Protein AF-A0A2E6H364-F1 (afdb_monomer)

Nearest PDB structures (foldseek):
  5mhf-assembly3_C  TM=3.968E-01  e=2.440E+00  Mus musculus
  5mhf-assembly4_D  TM=3.982E-01  e=2.190E+00  Mus musculus
  5mhf-assembly1_A  TM=4.162E-01  e=3.565E+00  Mus musculus
  5mhf-assembly2_B  TM=4.016E-01  e=3.377E+00  Mus musculus
  5kv9-assembly1_B  TM=1.689E-01  e=2.190E+00  Human respirovirus 3

Foldseek 3Di:
DVVVVVVVVVVVVVVVPPPDADDVVVVQVVCQLPQLQFQFKEQQDQVQADPQDFDAPDAQDKDFGMWTAHPFKIKTWIKHHHDCPPQVQKIKIFIAIGTRPDDNVVCPPPDGPHIDIQKHRWHWHAAQPWDQDPVVRDIDHHQWIWIWIDHPPDPIDTHTGHNQNYDPVSYDHNPDPVDPPPLQAAFDQVLVVGPDRQDRDDSDPPPPPDPPPVPQLPPQDQLVVRWDWQWAADLVRHTPHDHRQVPQPNGKGFFAAWLDRRYHIIIRDDDPAQEASGGFRAPDPPDDDDDPGTQAAWQRPRGHHPPPWTWHQDPSRTTHTD

Structure (mmCIF, N/CA/C/O backbone):
data_AF-A0A2E6H364-F1
#
_entry.id   AF-A0A2E6H364-F1
#
loop_
_atom_site.group_PDB
_atom_site.id
_atom_site.type_symbol
_atom_site.label_atom_id
_atom_site.label_alt_id
_atom_site.label_comp_id
_atom_site.label_asym_id
_atom_site.label_entity_id
_atom_site.label_seq_id
_atom_site.pdbx_PDB_ins_code
_atom_site.Cartn_x
_atom_site.Cartn_y
_atom_site.Cartn_z
_atom_site.occupancy
_atom_site.B_iso_or_equiv
_atom_site.auth_seq_id
_atom_site.auth_comp_id
_atom_site.auth_asym_id
_atom_site.auth_atom_id
_atom_site.pdbx_PDB_model_num
ATOM 1 N N . MET A 1 1 ? -53.852 -24.979 22.711 1.00 64.19 1 MET A N 1
ATOM 2 C CA . MET A 1 1 ? -52.480 -25.258 23.209 1.00 64.19 1 MET A CA 1
ATOM 3 C C . MET A 1 1 ? -51.393 -25.252 22.129 1.00 64.19 1 MET A C 1
ATOM 5 O O . MET A 1 1 ? -50.401 -24.570 22.340 1.00 64.19 1 MET A O 1
ATOM 9 N N . LYS A 1 2 ? -51.547 -25.915 20.967 1.00 72.19 2 LYS A N 1
ATOM 10 C CA . LYS A 1 2 ? -50.487 -25.968 19.926 1.00 72.19 2 LYS A CA 1
ATOM 11 C C . LYS A 1 2 ? -50.012 -24.592 19.405 1.00 72.19 2 LYS A C 1
ATOM 13 O O . LYS A 1 2 ? -48.821 -24.409 19.183 1.00 72.19 2 LYS A O 1
ATOM 18 N N . SER A 1 3 ? -50.907 -23.605 19.297 1.00 79.81 3 SER A N 1
ATOM 19 C CA . SER A 1 3 ? -50.559 -22.260 18.795 1.00 79.81 3 SER A CA 1
ATOM 20 C C . SER A 1 3 ? -49.668 -21.440 19.741 1.00 79.81 3 SER A C 1
ATOM 22 O O . SER A 1 3 ? -48.877 -20.627 19.277 1.00 79.81 3 SER A O 1
ATOM 24 N N . ILE A 1 4 ? -49.767 -21.655 21.058 1.00 89.81 4 ILE A N 1
ATOM 25 C CA . ILE A 1 4 ? -48.993 -20.894 22.057 1.00 89.81 4 ILE A CA 1
ATOM 26 C C . ILE A 1 4 ? -47.538 -21.381 22.082 1.00 89.81 4 ILE A C 1
ATOM 28 O O . ILE A 1 4 ? -46.616 -20.575 22.132 1.00 89.81 4 ILE A O 1
ATOM 32 N N . ILE A 1 5 ? -47.324 -22.695 21.954 1.00 90.25 5 ILE A N 1
ATOM 33 C CA . ILE A 1 5 ? -45.982 -23.296 21.915 1.00 90.25 5 ILE A CA 1
ATOM 34 C C . ILE A 1 5 ? -45.208 -22.818 20.675 1.00 90.25 5 ILE A C 1
ATOM 36 O O . ILE A 1 5 ? -44.031 -22.479 20.779 1.00 90.25 5 ILE A O 1
ATOM 40 N N . SER A 1 6 ? -45.877 -22.711 19.521 1.00 84.75 6 SER A N 1
ATOM 41 C CA . SER A 1 6 ? -45.249 -22.220 18.287 1.00 84.75 6 SER A CA 1
ATOM 42 C C . SER A 1 6 ? -44.858 -20.738 18.373 1.00 84.75 6 SER A C 1
ATOM 44 O O . SER A 1 6 ? -43.811 -20.351 17.858 1.00 84.75 6 SER A O 1
ATOM 46 N N . LEU A 1 7 ? -45.658 -19.915 19.064 1.00 89.06 7 LEU A N 1
ATOM 47 C CA . LEU A 1 7 ? -45.353 -18.499 19.289 1.00 89.06 7 LEU A CA 1
ATOM 48 C C . LEU A 1 7 ? -44.161 -18.322 20.245 1.00 89.06 7 LEU A C 1
ATOM 50 O O . LEU A 1 7 ? -43.291 -17.493 19.997 1.00 89.06 7 LEU A O 1
ATOM 54 N N . ILE A 1 8 ? -44.077 -19.143 21.298 1.00 90.19 8 ILE A N 1
ATOM 55 C CA . ILE A 1 8 ? -42.952 -19.130 22.247 1.00 90.19 8 ILE A CA 1
ATOM 56 C C . ILE A 1 8 ? -41.647 -19.551 21.555 1.00 90.19 8 ILE A C 1
ATOM 58 O O . ILE A 1 8 ? -40.620 -18.907 21.763 1.00 90.19 8 ILE A O 1
ATOM 62 N N . PHE A 1 9 ? -41.677 -20.565 20.683 1.00 87.00 9 PHE A N 1
ATOM 63 C CA . PHE A 1 9 ? -40.503 -20.963 19.896 1.00 87.00 9 PHE A CA 1
ATOM 64 C C . PHE A 1 9 ? -40.051 -19.873 18.919 1.00 87.00 9 PHE A C 1
ATOM 66 O O . PHE A 1 9 ? -38.850 -19.647 18.787 1.00 87.00 9 PHE A O 1
ATOM 73 N N . LEU A 1 10 ? -40.988 -19.159 18.284 1.00 83.44 10 LEU A N 1
ATOM 74 C CA . LEU A 1 10 ? -40.671 -18.034 17.401 1.00 83.44 10 LEU A CA 1
ATOM 75 C C . LEU A 1 10 ? -40.021 -16.877 18.179 1.00 83.44 10 LEU A C 1
ATOM 77 O O . LEU A 1 10 ? -39.011 -16.331 17.745 1.00 83.44 10 LEU A O 1
ATOM 81 N N . ILE A 1 11 ? -40.551 -16.544 19.361 1.00 82.50 11 ILE A N 1
ATOM 82 C CA . ILE A 1 11 ? -39.995 -15.498 20.232 1.00 82.50 11 ILE A CA 1
ATOM 83 C C . ILE A 1 11 ? -38.602 -15.900 20.746 1.00 82.50 11 ILE A C 1
ATOM 85 O O . ILE A 1 11 ? -37.684 -15.083 20.724 1.00 82.50 11 ILE A O 1
ATOM 89 N N . LEU A 1 12 ? -38.398 -17.164 21.135 1.00 81.38 12 LEU A N 1
ATOM 90 C CA . LEU A 1 12 ? -37.085 -17.675 21.551 1.00 81.38 12 LEU A CA 1
ATOM 91 C C . LEU A 1 12 ? -36.063 -17.666 20.403 1.00 81.38 12 LEU A C 1
ATOM 93 O O . LEU A 1 12 ? -34.907 -17.307 20.630 1.00 81.38 12 LEU A O 1
ATOM 97 N N . PHE A 1 13 ? -36.483 -17.979 19.173 1.00 78.56 13 PHE A N 1
ATOM 98 C CA . PHE A 1 13 ? -35.623 -17.875 17.989 1.00 78.56 13 PHE A CA 1
ATOM 99 C C . PHE A 1 13 ? -35.235 -16.424 17.682 1.00 78.56 13 PHE A C 1
ATOM 101 O O . PHE A 1 13 ? -34.073 -16.150 17.385 1.00 78.56 13 PHE A O 1
ATOM 108 N N . LEU A 1 14 ? -36.172 -15.481 17.820 1.00 75.25 14 LEU A N 1
ATOM 109 C CA . LEU A 1 14 ? -35.908 -14.057 17.594 1.00 75.25 14 LEU A CA 1
ATOM 110 C C . LEU A 1 14 ? -34.991 -13.443 18.666 1.00 75.25 14 LEU A C 1
ATOM 112 O O . LEU A 1 14 ? -34.225 -12.532 18.359 1.00 75.25 14 LEU A O 1
ATOM 116 N N . ILE A 1 15 ? -35.005 -13.959 19.900 1.00 77.56 15 ILE A N 1
ATOM 117 C CA . ILE A 1 15 ? -34.114 -13.501 20.983 1.00 77.56 15 ILE A CA 1
ATOM 118 C C . ILE A 1 15 ? -32.705 -14.121 20.873 1.00 77.56 15 ILE A C 1
ATOM 120 O O . ILE A 1 15 ? -31.735 -13.544 21.374 1.00 77.56 15 ILE A O 1
ATOM 124 N N . SER A 1 16 ? -32.561 -15.276 20.210 1.00 68.31 16 SER A N 1
ATOM 125 C CA . SER A 1 16 ? -31.279 -15.991 20.105 1.00 68.31 16 SER A CA 1
ATOM 126 C C . SER A 1 16 ? -30.304 -15.369 19.095 1.00 68.31 16 SER A C 1
ATOM 128 O O . SER A 1 16 ? -29.091 -15.515 19.242 1.00 68.31 16 SER A O 1
ATOM 130 N N . CYS A 1 17 ? -30.791 -14.566 18.145 1.00 62.28 17 CYS A N 1
ATOM 131 C CA . CYS A 1 17 ? -29.945 -13.744 17.276 1.00 62.28 17 CYS A CA 1
ATOM 132 C C . CYS A 1 17 ? -29.452 -12.479 18.001 1.00 62.28 17 CYS A C 1
ATOM 134 O O . CYS A 1 17 ? -29.654 -11.355 17.543 1.00 62.28 17 CYS A O 1
ATOM 136 N N . LYS A 1 18 ? -28.787 -12.635 19.152 1.00 68.38 18 LYS A N 1
ATOM 137 C CA . LYS A 1 18 ? -27.924 -11.562 19.651 1.00 68.38 18 LYS A CA 1
ATOM 138 C C . LYS A 1 18 ? -26.745 -11.470 18.698 1.00 68.38 18 LYS A C 1
ATOM 140 O O . LYS A 1 18 ? -25.950 -12.403 18.648 1.00 68.38 18 LYS A O 1
ATOM 145 N N . ASP A 1 19 ? -26.647 -10.354 17.975 1.00 72.50 19 ASP A N 1
ATOM 146 C CA . ASP A 1 19 ? -25.486 -9.992 17.159 1.00 72.50 19 ASP A CA 1
ATOM 147 C C . ASP A 1 19 ? -24.212 -10.214 17.980 1.00 72.50 19 ASP A C 1
ATOM 149 O O . ASP A 1 19 ? -23.855 -9.419 18.858 1.00 72.50 19 ASP A O 1
ATOM 153 N N . GLN A 1 20 ? -23.559 -11.352 17.749 1.00 81.44 20 GLN A N 1
ATOM 154 C CA . GLN A 1 20 ? -22.356 -11.697 18.474 1.00 81.44 20 GLN A CA 1
ATOM 155 C C . GLN A 1 20 ? -21.270 -10.750 17.988 1.00 81.44 20 GLN A C 1
ATOM 157 O O . GLN A 1 20 ? -20.914 -10.732 16.809 1.00 81.44 20 GLN A O 1
ATOM 162 N N . GLU A 1 21 ? -20.775 -9.917 18.901 1.00 86.31 21 GLU A N 1
ATOM 163 C CA . GLU A 1 21 ? -19.741 -8.952 18.569 1.00 86.31 21 GLU A CA 1
ATOM 164 C C . GLU A 1 21 ? -18.528 -9.686 17.973 1.00 86.31 21 GLU A C 1
ATOM 166 O O . GLU A 1 21 ? -18.053 -10.656 18.579 1.00 86.31 21 GLU A O 1
ATOM 171 N N . PRO A 1 22 ? -18.013 -9.253 16.808 1.00 89.69 22 PRO A N 1
ATOM 172 C CA . PRO A 1 22 ? -16.932 -9.959 16.146 1.00 89.69 22 PRO A CA 1
ATOM 173 C C . PRO A 1 22 ? -15.707 -10.098 17.057 1.00 89.69 22 PRO A C 1
ATOM 175 O O . PRO A 1 22 ? -15.312 -9.171 17.773 1.00 89.69 22 PRO A O 1
ATOM 178 N N . ASN A 1 23 ? -15.101 -11.284 17.032 1.00 93.44 23 ASN A N 1
ATOM 179 C CA . ASN A 1 23 ? -13.858 -11.566 17.747 1.00 93.44 23 ASN A CA 1
ATOM 180 C C . ASN A 1 23 ? -12.633 -11.020 16.985 1.00 93.44 23 ASN A C 1
ATOM 182 O O . ASN A 1 23 ? -12.722 -10.630 15.814 1.00 93.44 23 ASN A O 1
ATOM 186 N N . LEU A 1 24 ? -11.464 -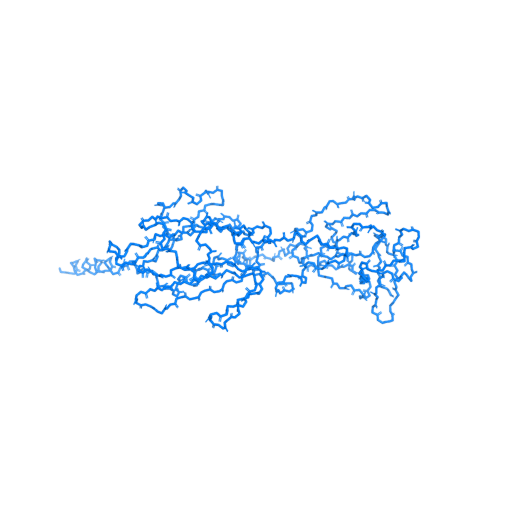10.994 17.633 1.00 93.94 24 LEU A N 1
ATOM 187 C CA . LEU A 1 24 ? -10.234 -10.492 17.012 1.00 93.94 24 LEU A CA 1
ATOM 188 C C . LEU A 1 24 ? -9.793 -11.348 15.818 1.00 93.94 24 LEU A C 1
ATOM 190 O O . LEU A 1 24 ? -9.195 -10.831 14.872 1.00 93.94 24 LEU A O 1
ATOM 194 N N . LYS A 1 25 ? -10.118 -12.647 15.815 1.00 93.38 25 LYS A N 1
ATOM 195 C CA . LYS A 1 25 ? -9.838 -13.544 14.683 1.00 93.38 25 LYS A CA 1
ATOM 196 C C . LYS A 1 25 ? -10.613 -13.122 13.431 1.00 93.38 25 LYS A C 1
ATOM 198 O O . LYS A 1 25 ? -10.032 -13.082 12.346 1.00 93.38 25 LYS A O 1
ATOM 203 N N . TYR A 1 26 ? -11.887 -12.766 13.580 1.00 93.56 26 TYR A N 1
ATOM 204 C CA . TYR A 1 26 ? -12.715 -12.247 12.495 1.00 93.56 26 TYR A CA 1
ATOM 205 C C . TYR A 1 26 ? -12.207 -10.888 12.011 1.00 93.56 26 TYR A C 1
ATOM 207 O O . TYR A 1 26 ? -12.030 -10.703 10.810 1.00 93.56 26 TYR A O 1
ATOM 215 N N . LEU A 1 27 ? -11.879 -9.974 12.934 1.00 94.56 27 LEU A N 1
ATOM 216 C CA . LEU A 1 27 ? -11.272 -8.684 12.587 1.00 94.56 27 LEU A CA 1
ATOM 217 C C . LEU A 1 27 ? -10.000 -8.874 11.749 1.00 94.56 27 LEU A C 1
ATOM 219 O O . LEU A 1 27 ? -9.848 -8.229 10.714 1.00 94.56 27 LEU A O 1
ATOM 223 N N . LYS A 1 28 ? -9.113 -9.792 12.157 1.00 92.31 28 LYS A N 1
ATOM 224 C CA . LYS A 1 28 ? -7.894 -10.126 11.410 1.00 92.31 28 LYS A CA 1
ATOM 225 C C . LYS A 1 28 ? -8.216 -10.588 9.991 1.00 92.31 28 LYS A C 1
ATOM 227 O O . LYS A 1 28 ? -7.660 -10.047 9.041 1.00 92.31 28 LYS A O 1
ATOM 232 N N . ALA A 1 29 ? -9.100 -11.577 9.852 1.00 87.31 29 ALA A N 1
ATOM 233 C CA . ALA A 1 29 ? -9.473 -12.134 8.554 1.00 87.31 29 ALA A CA 1
ATOM 234 C C . ALA A 1 29 ? -10.086 -11.067 7.636 1.00 87.31 29 ALA A C 1
ATOM 236 O O . ALA A 1 29 ? -9.707 -10.962 6.470 1.00 87.31 29 ALA A O 1
ATOM 237 N N . TYR A 1 30 ? -10.969 -10.232 8.185 1.00 91.44 30 TYR A N 1
ATOM 238 C CA . TYR A 1 30 ? -11.578 -9.129 7.456 1.00 91.44 30 TYR A CA 1
ATOM 239 C C . TYR A 1 30 ? -10.540 -8.105 6.996 1.00 91.44 30 TYR A C 1
ATOM 241 O O . TYR A 1 30 ? -10.512 -7.755 5.821 1.00 91.44 30 TYR A O 1
ATOM 249 N N . MET A 1 31 ? -9.650 -7.653 7.885 1.00 91.38 31 MET A N 1
ATOM 250 C CA . MET A 1 31 ? -8.612 -6.688 7.520 1.00 91.38 31 MET A CA 1
ATOM 251 C C . MET A 1 31 ? -7.676 -7.245 6.446 1.00 91.38 31 MET A C 1
ATOM 253 O O . MET A 1 31 ? -7.385 -6.537 5.491 1.00 91.38 31 MET A O 1
ATOM 257 N N . VAL A 1 32 ? -7.248 -8.508 6.552 1.00 84.31 32 VAL A N 1
ATOM 258 C CA . VAL A 1 32 ? -6.422 -9.161 5.520 1.00 84.31 32 VAL A CA 1
ATOM 259 C C . VAL A 1 32 ? -7.142 -9.167 4.173 1.00 84.31 32 VAL A C 1
ATOM 261 O O . VAL A 1 32 ? -6.584 -8.698 3.181 1.00 84.31 32 VAL A O 1
ATOM 264 N N . LYS A 1 33 ? -8.392 -9.646 4.144 1.00 82.81 33 LYS A N 1
ATOM 265 C CA . LYS A 1 33 ? -9.207 -9.701 2.927 1.00 82.81 33 LYS A CA 1
ATOM 266 C C . LYS A 1 33 ? -9.352 -8.315 2.304 1.00 82.81 33 LYS A C 1
ATOM 268 O O . LYS A 1 33 ? -9.033 -8.120 1.137 1.00 82.81 33 LYS A O 1
ATOM 273 N N . GLU A 1 34 ? -9.797 -7.346 3.088 1.00 85.12 34 GLU A N 1
ATOM 274 C CA . GLU A 1 34 ? -10.167 -6.037 2.573 1.00 85.12 34 GLU A CA 1
ATOM 275 C C . GLU A 1 34 ? -8.966 -5.151 2.217 1.00 85.12 34 GLU A C 1
ATOM 277 O O . GLU A 1 34 ? -9.011 -4.439 1.213 1.00 85.12 34 GLU A O 1
ATOM 282 N N . PHE A 1 35 ? -7.879 -5.202 2.994 1.00 81.94 35 PHE A N 1
ATOM 283 C CA . PHE A 1 35 ? -6.703 -4.356 2.763 1.00 81.94 35 PHE A CA 1
ATOM 284 C C . PHE A 1 35 ? -5.850 -4.890 1.613 1.00 81.94 35 PHE A C 1
ATOM 286 O O . PHE A 1 35 ? -5.209 -4.100 0.921 1.00 81.94 35 PHE A O 1
ATOM 293 N N . SER A 1 36 ? -5.860 -6.206 1.368 1.00 69.81 36 SER A N 1
ATOM 294 C CA . SER A 1 36 ? -5.111 -6.801 0.255 1.00 69.81 36 SER A CA 1
ATOM 295 C C . SER A 1 36 ? -5.542 -6.254 -1.114 1.00 69.81 36 SER A C 1
ATOM 297 O O . SER A 1 36 ? -4.713 -6.133 -2.009 1.00 69.81 36 SER A O 1
ATOM 299 N N . GLY A 1 37 ? -6.805 -5.840 -1.261 1.00 66.56 37 GLY A N 1
ATOM 300 C CA . GLY A 1 37 ? -7.350 -5.245 -2.487 1.00 66.56 37 GLY A CA 1
ATOM 301 C C . GLY A 1 37 ? -7.244 -3.721 -2.576 1.00 66.56 37 GLY A C 1
ATOM 302 O O . GLY A 1 37 ? -7.886 -3.118 -3.434 1.00 66.56 37 GLY A O 1
ATOM 303 N N . SER A 1 38 ? -6.515 -3.076 -1.665 1.00 73.38 38 SER A N 1
ATOM 304 C CA . SER A 1 38 ? -6.364 -1.618 -1.671 1.00 73.38 38 SER A CA 1
ATOM 305 C C . SER A 1 38 ? -5.285 -1.158 -2.651 1.00 73.38 38 SER A C 1
ATOM 307 O O . SER A 1 38 ? -4.250 -1.804 -2.788 1.00 73.38 38 SER A O 1
ATOM 309 N N . HIS A 1 39 ? -5.524 -0.031 -3.326 1.00 63.69 39 HIS A N 1
ATOM 310 C CA . HIS A 1 39 ? -4.526 0.614 -4.196 1.00 63.69 39 HIS A CA 1
ATOM 311 C C . HIS A 1 39 ? -3.920 1.873 -3.556 1.00 63.69 39 HIS A C 1
ATOM 313 O O . HIS A 1 39 ? -2.909 2.403 -4.031 1.00 63.69 39 HIS A O 1
ATOM 319 N N . LYS A 1 40 ? -4.538 2.373 -2.477 1.00 72.12 40 LYS A N 1
ATOM 320 C CA . LYS A 1 40 ? -4.092 3.555 -1.738 1.00 72.12 40 LYS A CA 1
ATOM 321 C C . LYS A 1 40 ? -4.528 3.489 -0.278 1.00 72.12 40 LYS A C 1
ATOM 323 O O . LYS A 1 40 ? -5.680 3.197 0.032 1.00 72.12 40 LYS A O 1
ATOM 328 N N . ILE A 1 41 ? -3.592 3.771 0.628 1.00 81.62 41 ILE A N 1
ATOM 329 C CA . ILE A 1 41 ? -3.823 3.801 2.076 1.00 81.62 41 ILE A CA 1
ATOM 330 C C . ILE A 1 41 ? -3.284 5.118 2.623 1.00 81.62 41 ILE A C 1
ATOM 332 O O . ILE A 1 41 ? -2.115 5.456 2.439 1.00 81.62 41 ILE A O 1
ATOM 336 N N . ILE A 1 42 ? -4.141 5.856 3.320 1.00 82.31 42 ILE A N 1
ATOM 337 C CA . ILE A 1 42 ? -3.850 7.183 3.850 1.00 82.31 42 ILE A CA 1
ATOM 338 C C . ILE A 1 42 ? -3.960 7.143 5.375 1.00 82.31 42 ILE A C 1
ATOM 340 O O . ILE A 1 42 ? -5.011 6.804 5.924 1.00 82.31 42 ILE A O 1
ATOM 344 N N . ALA A 1 43 ? -2.875 7.518 6.057 1.00 87.44 43 ALA A N 1
ATOM 345 C CA . ALA A 1 43 ? -2.880 7.803 7.489 1.00 87.44 43 ALA A CA 1
ATOM 346 C C . ALA A 1 43 ? -3.583 9.144 7.735 1.00 87.44 43 ALA A C 1
ATOM 348 O O . ALA A 1 43 ? -3.041 10.197 7.396 1.00 87.44 43 ALA A O 1
ATOM 349 N N . MET A 1 44 ? -4.782 9.099 8.313 1.00 86.12 44 MET A N 1
ATOM 350 C CA . MET A 1 44 ? -5.597 10.296 8.544 1.00 86.12 44 MET A CA 1
ATOM 351 C C . MET A 1 44 ? -5.155 11.030 9.819 1.00 86.12 44 MET A C 1
ATOM 353 O O . MET A 1 44 ? -4.982 12.244 9.796 1.00 86.12 44 MET A O 1
ATOM 357 N N . ASP A 1 45 ? -4.855 10.301 10.900 1.00 84.38 45 ASP A N 1
ATOM 358 C CA . ASP A 1 45 ? -4.224 10.869 12.098 1.00 84.38 45 ASP A CA 1
ATOM 359 C C . ASP A 1 45 ? -2.739 10.527 12.167 1.00 84.38 45 ASP A C 1
ATOM 361 O O . ASP A 1 45 ? -2.319 9.519 12.738 1.00 84.38 45 ASP A O 1
ATOM 365 N N . LYS A 1 46 ? -1.932 11.431 11.626 1.00 79.44 46 LYS A N 1
ATOM 366 C CA . LYS A 1 46 ? -0.476 11.336 11.594 1.00 79.44 46 LYS A CA 1
ATOM 367 C C . LYS A 1 46 ? 0.156 11.029 12.960 1.00 79.44 46 LYS A C 1
ATOM 369 O O . LYS A 1 46 ? 1.085 10.231 13.046 1.00 79.44 46 LYS A O 1
ATOM 374 N N . ALA A 1 47 ? -0.369 11.611 14.036 1.00 77.94 47 ALA A N 1
ATOM 375 C CA . ALA A 1 47 ? 0.199 11.449 15.371 1.00 77.94 47 ALA A CA 1
ATOM 376 C C . ALA A 1 47 ? -0.063 10.063 15.993 1.00 77.94 47 ALA A C 1
ATOM 378 O O . ALA A 1 47 ? 0.520 9.735 17.027 1.00 77.94 47 ALA A O 1
ATOM 379 N N . SER A 1 48 ? -0.935 9.252 15.387 1.00 83.31 48 SER A N 1
ATOM 380 C CA . SER A 1 48 ? -1.242 7.892 15.843 1.00 83.31 48 SER A CA 1
ATOM 381 C C . SER A 1 48 ? -0.317 6.824 15.260 1.00 83.31 48 SER A C 1
ATOM 383 O O . SER A 1 48 ? -0.265 5.718 15.794 1.00 83.31 48 SER A O 1
ATOM 385 N N . PHE A 1 49 ? 0.426 7.132 14.193 1.00 80.62 49 PHE A N 1
ATOM 386 C CA . PHE A 1 49 ? 1.279 6.160 13.509 1.00 80.62 49 PHE A CA 1
ATOM 387 C C . PHE A 1 49 ? 2.693 6.194 14.058 1.00 80.62 49 PHE A C 1
ATOM 389 O O . PHE A 1 49 ? 3.604 6.534 13.325 1.00 80.62 49 PHE A O 1
ATOM 396 N N . PHE A 1 50 ? 2.910 5.847 15.324 1.00 77.38 50 PHE A N 1
ATOM 397 C CA . PHE A 1 50 ? 4.263 5.716 15.870 1.00 77.38 50 PHE A CA 1
ATOM 398 C C . PHE A 1 50 ? 4.550 4.268 16.247 1.00 77.38 50 PHE A C 1
ATOM 400 O O . PHE A 1 50 ? 3.740 3.658 16.956 1.00 77.38 50 PHE A O 1
ATOM 407 N N . PRO A 1 51 ? 5.714 3.717 15.848 1.00 73.44 51 PRO A N 1
ATOM 408 C CA . PRO A 1 51 ? 6.107 2.388 16.272 1.00 73.44 51 PRO A CA 1
ATOM 409 C C . PRO A 1 51 ? 6.000 2.275 17.791 1.00 73.44 51 PRO A C 1
ATOM 411 O O . PRO A 1 51 ? 6.479 3.132 18.533 1.00 73.44 51 PRO A O 1
ATOM 414 N N . GLN A 1 52 ? 5.369 1.196 18.254 1.00 76.25 52 GLN A N 1
ATOM 415 C CA . GLN A 1 52 ? 5.300 0.803 19.667 1.00 76.25 52 GLN A CA 1
ATOM 416 C C . GLN A 1 52 ? 4.459 1.701 20.594 1.00 76.25 52 GLN A C 1
ATOM 418 O O . GLN A 1 52 ? 4.185 1.283 21.725 1.00 76.25 52 GLN A O 1
ATOM 423 N N . LYS A 1 53 ? 4.000 2.881 20.156 1.00 87.25 53 LYS A N 1
ATOM 424 C CA . LYS A 1 53 ? 3.198 3.783 20.991 1.00 87.25 53 LYS A CA 1
ATOM 425 C C . LYS A 1 53 ? 1.713 3.480 20.829 1.00 87.25 53 LYS A C 1
ATOM 427 O O . LYS A 1 53 ? 1.177 3.511 19.728 1.00 87.25 53 LYS A O 1
ATOM 432 N N . SER A 1 54 ? 1.049 3.187 21.947 1.00 92.81 54 SER A N 1
ATOM 433 C CA . SER A 1 54 ? -0.404 2.994 21.935 1.00 92.81 54 SER A CA 1
ATOM 434 C C . SER A 1 54 ? -1.111 4.330 21.708 1.00 92.81 54 SER A C 1
ATOM 436 O O . SER A 1 54 ? -0.694 5.354 22.255 1.00 92.81 54 SER A O 1
ATOM 438 N N . ILE A 1 55 ? -2.212 4.312 20.965 1.00 92.69 55 ILE A N 1
ATOM 439 C CA . ILE A 1 55 ? -3.067 5.480 20.750 1.00 92.69 55 ILE A CA 1
ATOM 440 C C . ILE A 1 55 ? -3.899 5.708 22.018 1.00 92.69 55 ILE A C 1
ATOM 442 O O . ILE A 1 55 ? -4.873 5.001 22.277 1.00 92.69 55 ILE A O 1
ATOM 446 N N . ILE A 1 56 ? -3.485 6.679 22.835 1.00 93.19 56 ILE A N 1
ATOM 447 C CA . ILE A 1 56 ? -4.074 6.950 24.160 1.00 93.19 56 ILE A CA 1
ATOM 448 C C . ILE A 1 56 ? -4.643 8.366 24.318 1.00 93.19 56 ILE A C 1
ATOM 450 O O . ILE A 1 56 ? -5.204 8.670 25.371 1.00 93.19 56 ILE A O 1
ATOM 454 N N . SER A 1 57 ? -4.500 9.241 23.316 1.00 91.06 57 SER A N 1
ATOM 455 C CA . SER A 1 57 ? -4.947 10.638 23.400 1.00 91.06 57 SER A CA 1
ATOM 456 C C . SER A 1 57 ? -5.459 11.220 22.066 1.00 91.06 57 SER A C 1
ATOM 458 O O . SER A 1 57 ? -4.962 10.840 20.998 1.00 91.06 57 SER A O 1
ATOM 460 N N . PRO A 1 58 ? -6.430 12.160 22.116 1.00 93.19 58 PRO A N 1
ATOM 461 C CA . PRO A 1 58 ? -7.175 12.576 23.308 1.00 93.19 58 PRO A CA 1
ATOM 462 C C . PRO A 1 58 ? -8.218 11.524 23.725 1.00 93.19 58 PRO A C 1
ATOM 464 O O . PRO A 1 58 ? -8.829 10.863 22.888 1.00 93.19 58 PRO A O 1
ATOM 467 N N . GLN A 1 59 ? -8.406 11.326 25.029 1.00 93.81 59 GLN A N 1
ATOM 468 C CA . GLN A 1 59 ? -9.304 10.286 25.551 1.00 93.81 59 GLN A CA 1
ATOM 469 C C . GLN A 1 59 ? -10.776 10.601 25.252 1.00 93.81 59 GLN A C 1
ATOM 471 O O . GLN A 1 59 ? -11.151 11.761 25.135 1.00 93.81 59 GLN A O 1
ATOM 476 N N . MET A 1 60 ? -11.610 9.564 25.143 1.00 91.75 60 MET A N 1
ATOM 477 C CA . MET A 1 60 ? -13.043 9.630 24.800 1.00 91.75 60 MET A CA 1
ATOM 478 C C . MET A 1 60 ? -13.380 10.195 23.419 1.00 91.75 60 MET A C 1
ATOM 480 O O . MET A 1 60 ? -14.561 10.264 23.082 1.00 91.75 60 MET A O 1
ATOM 484 N N . THR A 1 61 ? -12.384 10.523 22.600 1.00 94.00 61 THR A N 1
ATOM 485 C CA . THR A 1 61 ? -12.598 11.033 21.244 1.00 94.00 61 THR A CA 1
ATOM 486 C C . THR A 1 61 ? -12.573 9.914 20.212 1.00 94.00 61 THR A C 1
ATOM 488 O O . THR A 1 61 ? -11.918 8.882 20.400 1.00 94.00 61 THR A O 1
ATOM 491 N N . TRP A 1 62 ? -13.307 10.117 19.121 1.00 96.56 62 TRP A N 1
ATOM 492 C CA . TRP A 1 62 ? -13.167 9.317 17.914 1.00 96.56 62 TRP A CA 1
ATOM 493 C C . TRP A 1 62 ? -12.057 9.894 17.049 1.00 96.56 62 TRP A C 1
ATOM 495 O O . TRP A 1 62 ? -12.005 11.099 16.816 1.00 96.56 62 TRP A O 1
ATOM 505 N N . LYS A 1 63 ? -11.194 9.017 16.547 1.00 95.69 63 LYS A N 1
ATOM 506 C CA . LYS A 1 63 ? -10.201 9.354 15.536 1.00 95.69 63 LYS A CA 1
ATOM 507 C C . LYS A 1 63 ? -10.407 8.524 14.288 1.00 95.69 63 LYS A C 1
ATOM 509 O O . LYS A 1 63 ? -10.523 7.301 14.374 1.00 95.69 63 LYS A O 1
ATOM 514 N N . THR A 1 64 ? -10.369 9.182 13.138 1.00 95.81 64 THR A N 1
ATOM 515 C CA . THR A 1 64 ? -10.186 8.523 11.846 1.00 95.81 64 THR A CA 1
ATOM 516 C C . THR A 1 64 ? -8.712 8.161 11.723 1.00 95.81 64 THR A C 1
ATOM 518 O O . THR A 1 64 ? -7.854 9.036 11.661 1.00 95.81 64 THR A O 1
ATOM 521 N N . LEU A 1 65 ? -8.400 6.869 11.745 1.00 94.44 65 LEU A N 1
ATOM 522 C CA . LEU A 1 65 ? -7.024 6.380 11.707 1.00 94.44 65 LEU A CA 1
ATOM 523 C C . LEU A 1 65 ? -6.559 6.159 10.270 1.00 94.44 65 LEU A C 1
ATOM 525 O O . LEU A 1 65 ? -5.505 6.657 9.878 1.00 94.44 65 LEU A O 1
ATOM 529 N N . LEU A 1 66 ? -7.357 5.438 9.480 1.00 93.62 66 LEU A N 1
ATOM 530 C CA . LEU A 1 66 ? -7.028 5.083 8.102 1.00 93.62 66 LEU A CA 1
ATOM 531 C C . LEU A 1 66 ? -8.181 5.379 7.155 1.00 93.62 66 LEU A C 1
ATOM 533 O O . LEU A 1 66 ? -9.342 5.122 7.477 1.00 93.62 66 LEU A O 1
ATOM 537 N N . ARG A 1 67 ? -7.812 5.827 5.956 1.00 93.62 67 ARG A N 1
ATOM 538 C CA . ARG A 1 67 ? -8.640 5.797 4.754 1.00 93.62 67 ARG A CA 1
ATOM 539 C C . ARG A 1 67 ? -7.986 4.857 3.749 1.00 93.62 67 ARG A C 1
ATOM 541 O O . ARG A 1 67 ? -6.824 5.047 3.399 1.00 93.62 67 ARG A O 1
ATOM 548 N N . ILE A 1 68 ? -8.717 3.843 3.312 1.00 89.75 68 ILE A N 1
ATOM 549 C CA . ILE A 1 68 ? -8.215 2.792 2.424 1.00 89.75 68 ILE A CA 1
ATOM 550 C C . ILE A 1 68 ? -9.081 2.799 1.176 1.00 89.75 68 ILE A C 1
ATOM 552 O O . ILE A 1 68 ? -10.266 2.483 1.241 1.00 89.75 68 ILE A O 1
ATOM 556 N N . GLU A 1 69 ? -8.499 3.192 0.055 1.00 83.06 69 GLU A N 1
ATOM 557 C CA . GLU A 1 69 ? -9.196 3.314 -1.218 1.00 83.06 69 GLU A CA 1
ATOM 558 C C . GLU A 1 69 ? -9.039 2.011 -2.016 1.00 83.06 69 GLU A C 1
ATOM 560 O O . GLU A 1 69 ? -7.936 1.486 -2.224 1.00 83.06 69 GLU A O 1
ATOM 565 N N . LYS A 1 70 ? -10.185 1.482 -2.441 1.00 82.19 70 LYS A N 1
ATOM 566 C CA . LYS A 1 70 ? -10.349 0.374 -3.386 1.00 82.19 70 LYS A CA 1
ATOM 567 C C . LYS A 1 70 ? -11.001 0.932 -4.654 1.00 82.19 70 LYS A C 1
ATOM 569 O O . LYS A 1 70 ? -11.441 2.077 -4.658 1.00 82.19 70 LYS A O 1
ATOM 574 N N . GLN A 1 71 ? -11.071 0.130 -5.714 1.00 74.69 71 GLN A N 1
ATOM 575 C CA . GLN A 1 71 ? -11.604 0.561 -7.013 1.00 74.69 71 GLN A CA 1
ATOM 576 C C . GLN A 1 71 ? -12.983 1.243 -6.895 1.00 74.69 71 GLN A C 1
ATOM 578 O O . GLN A 1 71 ? -13.132 2.385 -7.318 1.00 74.69 71 GLN A O 1
ATOM 583 N N . ASP A 1 72 ? -13.931 0.607 -6.197 1.00 83.06 72 ASP A N 1
ATOM 584 C CA . ASP A 1 72 ? -15.321 1.096 -6.120 1.00 83.06 72 ASP A CA 1
ATOM 585 C C . ASP A 1 72 ? -15.754 1.542 -4.716 1.00 83.06 72 ASP A C 1
ATOM 587 O O . ASP A 1 72 ? -16.894 1.953 -4.488 1.00 83.06 72 ASP A O 1
ATOM 591 N N . SER A 1 73 ? -14.863 1.445 -3.729 1.00 93.00 73 SER A N 1
ATOM 592 C CA . SER A 1 73 ? -15.219 1.712 -2.334 1.00 93.00 73 SER A CA 1
ATOM 593 C C . SER A 1 73 ? -14.048 2.237 -1.529 1.00 93.00 73 SER A C 1
ATOM 595 O O . SER A 1 73 ? -12.894 1.943 -1.827 1.00 93.00 73 SER A O 1
ATOM 597 N N . THR A 1 74 ? -14.363 2.939 -0.452 1.00 94.88 74 THR A N 1
ATOM 598 C CA . THR A 1 74 ? -13.398 3.365 0.553 1.00 94.88 74 THR A CA 1
ATOM 599 C C . THR A 1 74 ? -13.740 2.701 1.882 1.00 94.88 74 THR A C 1
ATOM 601 O O . THR A 1 74 ? -14.906 2.622 2.268 1.00 94.88 74 THR A O 1
ATOM 604 N N . LEU A 1 75 ? -12.726 2.219 2.596 1.00 96.56 75 LEU A N 1
ATOM 605 C CA . LEU A 1 75 ? -12.856 1.754 3.972 1.00 96.56 75 LEU A CA 1
ATOM 606 C C . LEU A 1 75 ? -12.274 2.796 4.917 1.00 96.56 75 LEU A C 1
ATOM 608 O O . LEU A 1 75 ? -11.138 3.248 4.754 1.00 96.56 75 LEU A O 1
ATOM 612 N N . CYS A 1 76 ? -13.058 3.143 5.926 1.00 97.38 76 CYS A N 1
ATOM 613 C CA . CYS A 1 76 ? -12.700 4.108 6.948 1.00 97.38 76 CYS A CA 1
ATOM 614 C C . CYS A 1 76 ? -12.530 3.384 8.283 1.00 97.38 76 CYS A C 1
ATOM 616 O O . CYS A 1 76 ? -13.475 2.775 8.790 1.00 97.38 76 CYS A O 1
ATOM 618 N N . LEU A 1 77 ? -11.318 3.435 8.838 1.00 97.25 77 LEU A N 1
ATOM 619 C CA . LEU A 1 77 ? -10.996 2.858 10.140 1.00 97.25 77 LEU A CA 1
ATOM 620 C C . LEU A 1 77 ? -11.079 3.944 11.207 1.00 97.25 77 LEU A C 1
ATOM 622 O O . LEU A 1 77 ? -10.277 4.880 11.201 1.00 97.25 77 LEU A O 1
ATOM 626 N N . PHE A 1 78 ? -11.991 3.781 12.157 1.00 97.62 78 PHE A N 1
ATOM 627 C CA . PHE A 1 78 ? -12.152 4.685 13.287 1.00 97.62 78 PHE A CA 1
ATOM 628 C C . PHE A 1 78 ? -11.798 3.996 14.593 1.00 97.62 78 PHE A C 1
ATOM 630 O O . PHE A 1 78 ? -12.076 2.811 14.784 1.00 97.62 78 PHE A O 1
ATOM 637 N N . TYR A 1 79 ? -11.260 4.762 15.531 1.00 97.81 79 TYR A N 1
ATOM 638 C CA . TYR A 1 79 ? -11.002 4.293 16.881 1.00 97.81 79 TYR A CA 1
ATOM 639 C C . TYR A 1 79 ? -11.470 5.307 17.911 1.00 97.81 79 TYR A C 1
ATOM 641 O O . TYR A 1 79 ? -11.086 6.476 17.869 1.00 97.81 79 TYR A O 1
ATOM 649 N N . ARG A 1 80 ? -12.286 4.844 18.857 1.00 97.44 80 ARG A N 1
ATOM 650 C CA . ARG A 1 80 ? -12.631 5.593 20.057 1.00 97.44 80 ARG A CA 1
ATOM 651 C C . ARG A 1 80 ? -11.591 5.316 21.123 1.00 97.44 80 ARG A C 1
ATOM 653 O O . ARG A 1 80 ? -11.487 4.192 21.619 1.00 97.44 80 ARG A O 1
ATOM 660 N N . ILE A 1 81 ? -10.860 6.356 21.491 1.00 96.00 81 ILE A N 1
ATOM 661 C CA . ILE A 1 81 ? -9.760 6.260 22.441 1.00 96.00 81 ILE A CA 1
ATOM 662 C C . ILE A 1 81 ? -10.324 6.078 23.857 1.00 96.00 81 ILE A C 1
ATOM 664 O O . ILE A 1 81 ? -11.151 6.885 24.292 1.00 96.00 81 ILE A O 1
ATOM 668 N N . PRO A 1 82 ? -9.886 5.054 24.608 1.00 95.88 82 PRO A N 1
ATOM 669 C CA . PRO A 1 82 ? -10.391 4.815 25.948 1.00 95.88 82 PRO A CA 1
ATOM 670 C C . PRO A 1 82 ? -9.972 5.884 26.951 1.00 95.88 82 PRO A C 1
ATOM 672 O O . PRO A 1 82 ? -8.850 6.386 26.935 1.00 95.88 82 PRO A O 1
ATOM 675 N N . HIS A 1 83 ? -10.846 6.127 27.919 1.00 95.56 83 HIS A N 1
ATOM 676 C CA . HIS A 1 83 ? -10.521 6.795 29.173 1.00 95.56 83 HIS A CA 1
ATOM 677 C C . HIS A 1 83 ? -10.350 5.776 30.300 1.00 95.56 83 HIS A C 1
ATOM 679 O O . HIS A 1 83 ? -11.191 4.885 30.475 1.00 95.56 83 HIS A O 1
ATOM 685 N N . LYS A 1 84 ? -9.297 5.934 31.113 1.00 92.25 84 LYS A N 1
ATOM 686 C CA . LYS A 1 84 ? -8.947 4.979 32.183 1.00 92.25 84 LYS A CA 1
ATOM 687 C C . LYS A 1 84 ? -10.104 4.729 33.157 1.00 92.25 84 LYS A C 1
ATOM 689 O O . LYS A 1 84 ? -10.416 3.580 33.432 1.00 92.25 84 LYS A O 1
ATOM 694 N N . ARG A 1 85 ? -10.770 5.794 33.625 1.00 92.31 85 ARG A N 1
ATOM 695 C CA . ARG A 1 85 ? -11.913 5.707 34.559 1.00 92.31 85 ARG A CA 1
ATOM 696 C C . ARG A 1 85 ? -13.241 5.403 33.849 1.00 92.31 85 ARG A C 1
ATOM 698 O O . ARG A 1 85 ? -13.772 4.312 34.000 1.00 92.31 85 ARG A O 1
ATOM 705 N N . LEU A 1 86 ? -13.721 6.326 33.007 1.00 91.19 86 LEU A N 1
ATOM 706 C CA . LEU A 1 86 ? -15.045 6.250 32.367 1.00 91.19 86 LEU A CA 1
ATOM 707 C C . LEU A 1 86 ? -15.284 4.993 31.516 1.00 91.19 86 LEU A C 1
ATOM 709 O O . LEU A 1 86 ? -16.368 4.428 31.548 1.00 91.19 86 LEU A O 1
ATOM 713 N N . SER A 1 87 ? -14.276 4.537 30.770 1.00 88.56 87 SER A N 1
ATOM 714 C CA . SER A 1 87 ? -14.394 3.344 29.915 1.00 88.56 87 SER A CA 1
ATOM 715 C C . SER A 1 87 ? -13.629 2.138 30.458 1.00 88.56 87 SER A C 1
ATOM 717 O O . SER A 1 87 ? -13.453 1.159 29.743 1.00 88.56 87 SER A O 1
ATOM 719 N N . LYS A 1 88 ? -13.115 2.201 31.696 1.00 93.19 88 LYS A N 1
ATOM 720 C CA . LYS A 1 88 ? -12.230 1.166 32.268 1.00 93.19 88 LYS A CA 1
ATOM 721 C C . LYS A 1 88 ? -11.041 0.823 31.351 1.00 93.19 88 LYS A C 1
ATOM 723 O O . LYS A 1 88 ? -10.637 -0.332 31.260 1.00 93.19 88 LYS A O 1
ATOM 728 N N . GLY A 1 89 ? -10.529 1.810 30.608 1.00 92.00 89 GLY A N 1
ATOM 729 C CA . GLY A 1 89 ? -9.443 1.605 29.645 1.00 92.00 89 GLY A CA 1
ATOM 730 C C . GLY A 1 89 ? -9.833 0.878 28.347 1.00 92.00 89 GLY A C 1
ATOM 731 O O . GLY A 1 89 ? -8.938 0.405 27.654 1.00 92.00 89 GLY A O 1
ATOM 732 N N . LYS A 1 90 ? -11.128 0.792 28.004 1.00 95.62 90 LYS A N 1
ATOM 733 C CA . LYS A 1 90 ? -11.648 0.018 26.862 1.00 95.62 90 LYS A CA 1
ATOM 734 C C . LYS A 1 90 ? -12.101 0.892 25.693 1.00 95.62 90 LYS A C 1
ATOM 736 O O . LYS A 1 90 ? -13.069 1.642 25.797 1.00 95.62 90 LYS A O 1
ATOM 741 N N . GLY A 1 91 ? -11.380 0.795 24.586 1.00 97.00 91 GLY A N 1
ATOM 742 C CA . GLY A 1 91 ? -11.651 1.467 23.325 1.00 97.00 91 GLY A CA 1
ATOM 743 C C . GLY A 1 91 ? -12.612 0.687 22.433 1.00 97.00 91 GLY A C 1
ATOM 744 O O . GLY A 1 91 ? -13.027 -0.436 22.743 1.00 97.00 91 GLY A O 1
ATOM 745 N N . ILE A 1 92 ? -12.964 1.310 21.309 1.00 97.69 92 ILE A N 1
ATOM 746 C CA . ILE A 1 92 ? -13.849 0.736 20.289 1.00 97.69 92 ILE A CA 1
ATOM 747 C C . ILE A 1 92 ? -13.247 1.006 18.915 1.00 97.69 92 ILE A C 1
ATOM 749 O O . ILE A 1 92 ? -12.994 2.158 18.579 1.00 97.69 92 ILE A O 1
ATOM 753 N N . LEU A 1 93 ? -13.058 -0.035 18.112 1.00 98.00 93 LEU A N 1
ATOM 754 C CA . LEU A 1 93 ? -12.680 0.069 16.708 1.00 98.00 93 LEU A CA 1
ATOM 755 C C . LEU A 1 93 ? -13.931 -0.088 15.842 1.00 98.00 93 LEU A C 1
ATOM 757 O O . LEU A 1 93 ? -14.735 -0.992 16.071 1.00 98.00 93 LEU A O 1
ATOM 761 N N . LYS A 1 94 ? -14.091 0.786 14.851 1.00 97.75 94 LYS A N 1
ATOM 762 C CA . LYS A 1 94 ? -15.128 0.685 13.821 1.00 97.75 94 LYS A CA 1
ATOM 763 C C . LYS A 1 94 ? -14.474 0.659 12.445 1.00 97.75 94 LYS A C 1
ATOM 765 O O . LYS A 1 94 ? -13.553 1.432 12.194 1.00 97.75 94 LYS A O 1
ATOM 770 N N . ILE A 1 95 ? -14.989 -0.177 11.552 1.00 97.81 95 ILE A N 1
ATOM 771 C CA . ILE A 1 95 ? -14.697 -0.115 10.121 1.00 97.81 95 ILE A CA 1
ATOM 772 C C . ILE A 1 95 ? -16.006 0.149 9.394 1.00 97.81 95 ILE A C 1
ATOM 774 O O . ILE A 1 95 ? -16.961 -0.613 9.549 1.00 97.81 95 ILE A O 1
ATOM 778 N N . THR A 1 96 ? -16.036 1.214 8.603 1.00 97.75 96 THR A N 1
ATOM 779 C CA . THR A 1 96 ? -17.189 1.578 7.777 1.00 97.75 96 THR A CA 1
ATOM 780 C C . THR A 1 96 ? -16.774 1.561 6.316 1.00 97.75 96 THR A C 1
ATOM 782 O O . THR A 1 96 ? -15.766 2.172 5.953 1.00 97.75 96 THR A O 1
ATOM 785 N N . LYS A 1 97 ? -17.556 0.877 5.482 1.00 97.00 97 LYS A N 1
ATOM 786 C CA . LYS A 1 97 ? -17.405 0.886 4.030 1.00 97.00 97 LYS A CA 1
ATOM 787 C C . LYS A 1 97 ? -18.318 1.929 3.410 1.00 97.00 97 LYS A C 1
ATOM 789 O O . LYS A 1 97 ? -19.491 2.033 3.761 1.00 97.00 97 LYS A O 1
ATOM 794 N N . VAL A 1 98 ? -17.757 2.712 2.503 1.00 96.75 98 VAL A N 1
ATOM 795 C CA . VAL A 1 98 ? -18.414 3.837 1.836 1.00 96.75 98 VAL A CA 1
ATOM 796 C C . VAL A 1 98 ? -18.059 3.861 0.352 1.00 96.75 98 VAL A C 1
ATOM 798 O O . VAL A 1 98 ? -17.191 3.105 -0.094 1.00 96.75 98 VAL A O 1
ATOM 801 N N . LYS A 1 99 ? -18.734 4.706 -0.434 1.00 94.69 99 LYS A N 1
ATOM 802 C CA . LYS A 1 99 ? -18.390 4.881 -1.855 1.00 94.69 99 LYS A CA 1
ATOM 803 C C . LYS A 1 99 ? -17.011 5.542 -1.987 1.00 94.69 99 LYS A C 1
ATOM 805 O O . LYS A 1 99 ? -16.584 6.271 -1.092 1.00 94.69 99 LYS A O 1
ATOM 810 N N . SER A 1 100 ? -16.307 5.298 -3.094 1.00 84.06 100 SER A N 1
ATOM 811 C CA . SER A 1 100 ? -14.937 5.800 -3.323 1.00 84.06 100 SER A CA 1
ATOM 812 C C . SER A 1 100 ? -14.801 7.328 -3.193 1.00 84.06 100 SER A C 1
ATOM 814 O O . SER A 1 100 ? -13.778 7.821 -2.713 1.00 84.06 100 SER A O 1
ATOM 816 N N . THR A 1 101 ? -15.853 8.071 -3.543 1.00 83.69 101 THR A N 1
ATOM 817 C CA . THR A 1 101 ? -15.909 9.541 -3.516 1.00 83.69 101 THR A CA 1
ATOM 818 C C . THR A 1 101 ? -16.171 10.147 -2.133 1.00 83.69 101 THR A C 1
ATOM 820 O O . THR A 1 101 ? -15.986 11.349 -1.953 1.00 83.69 101 THR A O 1
ATOM 823 N N . GLU A 1 102 ? -16.587 9.356 -1.140 1.00 90.06 102 GLU A N 1
ATOM 824 C CA . GLU A 1 102 ? -16.991 9.875 0.171 1.00 90.06 102 GLU A CA 1
ATOM 825 C C . GLU A 1 102 ? -15.787 10.116 1.105 1.00 90.06 102 GLU A C 1
ATOM 827 O O . GLU A 1 102 ? -14.822 9.347 1.134 1.00 90.06 102 GLU A O 1
ATOM 832 N N . ASN A 1 103 ? -15.843 11.192 1.904 1.00 91.50 103 ASN A N 1
ATOM 833 C CA . ASN A 1 103 ? -14.826 11.495 2.917 1.00 91.50 103 ASN A CA 1
ATOM 834 C C . ASN A 1 103 ? -15.104 10.714 4.215 1.00 91.50 103 ASN A C 1
ATOM 836 O O . ASN A 1 103 ? -16.201 10.784 4.772 1.00 91.50 103 ASN A O 1
ATOM 840 N N . CYS A 1 104 ? -14.080 10.026 4.732 1.00 92.69 104 CYS A N 1
ATOM 841 C CA . CYS A 1 104 ? -14.138 9.293 5.995 1.00 92.69 104 CYS A CA 1
ATOM 842 C C . CYS A 1 104 ? -14.517 10.158 7.207 1.00 92.69 104 CYS A C 1
ATOM 844 O O . CYS A 1 104 ? -15.096 9.643 8.156 1.00 92.69 104 CYS A O 1
ATOM 846 N N . GLU A 1 105 ? -14.231 11.458 7.196 1.00 90.38 105 GLU A N 1
ATOM 847 C CA . GLU A 1 105 ? -14.579 12.352 8.312 1.00 90.38 105 GLU A CA 1
ATOM 848 C C . GLU A 1 105 ? -16.097 12.517 8.490 1.00 90.38 105 GLU A C 1
ATOM 850 O O . GLU A 1 105 ? -16.569 12.679 9.612 1.00 90.38 105 GLU A O 1
ATOM 855 N N . ASN A 1 106 ? -16.875 12.363 7.414 1.00 92.56 106 ASN A N 1
ATOM 856 C CA . ASN A 1 106 ? -18.319 12.623 7.409 1.00 92.56 106 ASN A CA 1
ATOM 857 C C . ASN A 1 106 ? -19.174 11.369 7.661 1.00 92.56 106 ASN A C 1
ATOM 859 O O . ASN A 1 106 ? -20.401 11.428 7.603 1.00 92.56 106 ASN A O 1
ATOM 863 N N . VAL A 1 107 ? -18.551 10.210 7.891 1.00 94.44 107 VAL A N 1
ATOM 864 C CA . VAL A 1 107 ? -19.246 8.905 7.911 1.00 94.44 107 VAL A CA 1
ATOM 865 C C . VAL A 1 107 ? -19.049 8.123 9.211 1.00 94.44 107 VAL A C 1
ATOM 867 O O . VAL A 1 107 ? -19.406 6.948 9.287 1.00 94.44 107 VAL A O 1
ATOM 870 N N . LEU A 1 108 ? -18.526 8.776 10.253 1.00 92.88 108 LEU A N 1
ATOM 871 C CA . LEU A 1 108 ? -18.295 8.187 11.577 1.00 92.88 108 LEU A CA 1
ATOM 872 C C . LEU A 1 108 ? -19.573 7.613 12.225 1.00 92.88 108 LEU A C 1
ATOM 874 O O . LEU A 1 108 ? -19.522 6.573 12.895 1.00 92.88 108 LEU A O 1
ATOM 878 N N . GLU A 1 109 ? -20.709 8.285 12.019 1.00 93.88 109 GLU A N 1
ATOM 879 C CA . GLU A 1 109 ? -22.004 7.911 12.607 1.00 93.88 109 GLU A CA 1
ATOM 880 C C . GLU A 1 109 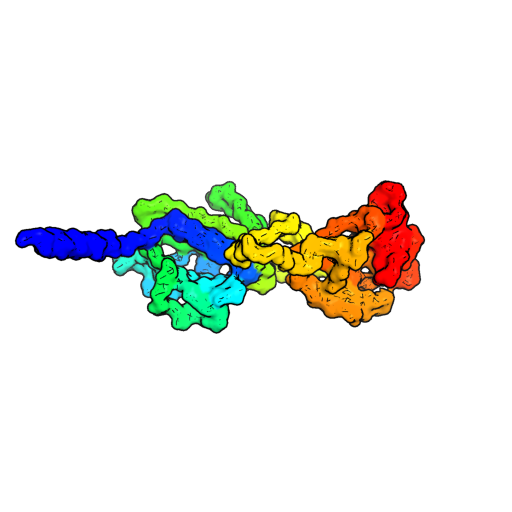? -22.763 6.851 11.803 1.00 93.88 109 GLU A C 1
ATOM 882 O O . GLU A 1 109 ? -23.774 6.320 12.264 1.00 93.88 109 GLU A O 1
ATOM 887 N N . ARG A 1 110 ? -22.275 6.482 10.611 1.00 94.88 110 ARG A N 1
ATOM 888 C CA . ARG A 1 110 ? -22.907 5.424 9.817 1.00 94.88 110 ARG A CA 1
ATOM 889 C C . ARG A 1 110 ? -22.747 4.061 10.495 1.00 94.88 110 ARG A C 1
ATOM 891 O O . ARG A 1 110 ? -21.805 3.820 11.258 1.00 94.88 110 ARG A O 1
ATOM 898 N N . LYS A 1 111 ? -23.666 3.141 10.181 1.00 96.12 111 LYS A N 1
ATOM 899 C CA . LYS A 1 111 ? -23.611 1.756 10.665 1.00 96.12 111 LYS A CA 1
ATOM 900 C C . LYS A 1 111 ? -22.281 1.120 10.222 1.00 96.12 111 LYS A C 1
ATOM 902 O O . LYS A 1 111 ? -22.016 1.082 9.020 1.00 96.12 111 LYS A O 1
ATOM 907 N N . PRO A 1 112 ? -21.442 0.645 11.158 1.00 96.62 112 PRO A N 1
ATOM 908 C CA . PRO A 1 112 ? -20.177 0.026 10.804 1.00 96.62 112 PRO A CA 1
ATOM 909 C C . PRO A 1 112 ? -20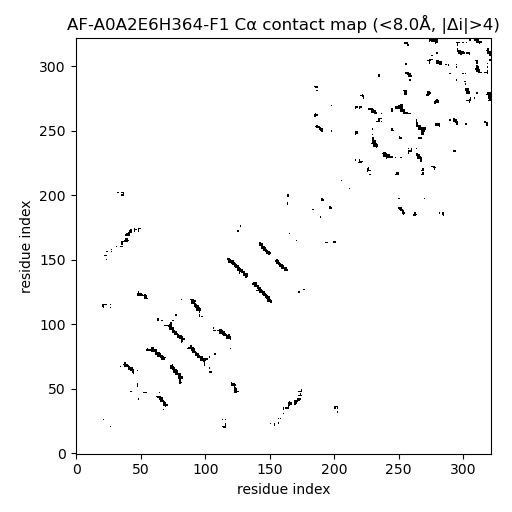.407 -1.375 10.234 1.00 96.62 112 PRO A C 1
ATOM 911 O O . PRO A 1 112 ? -21.322 -2.082 10.655 1.00 96.62 112 PRO A O 1
ATOM 914 N N . GLU A 1 113 ? -19.531 -1.788 9.324 1.00 95.50 113 GLU A N 1
ATOM 915 C CA . GLU A 1 113 ? -19.457 -3.170 8.838 1.00 95.50 113 GLU A CA 1
ATOM 916 C C . GLU A 1 113 ? -18.797 -4.069 9.890 1.00 95.50 113 GLU A C 1
ATOM 918 O O . GLU A 1 113 ? -19.220 -5.199 10.116 1.00 95.50 113 GLU A O 1
ATOM 923 N N . ILE A 1 114 ? -17.810 -3.524 10.612 1.00 96.88 114 ILE A N 1
ATOM 924 C CA . ILE A 1 114 ? -17.212 -4.160 11.787 1.00 96.88 114 ILE A CA 1
ATOM 925 C C . ILE A 1 114 ? -17.167 -3.185 12.949 1.00 96.88 114 ILE A C 1
ATOM 927 O O . ILE A 1 114 ? -16.687 -2.060 12.818 1.00 96.88 114 ILE A O 1
ATOM 931 N N . LYS A 1 115 ? -17.583 -3.658 14.124 1.00 97.31 115 LYS A N 1
ATOM 932 C CA . LYS A 1 115 ? -17.404 -2.967 15.398 1.00 97.31 115 LYS A CA 1
ATOM 933 C C . LYS A 1 115 ? -16.827 -3.942 16.415 1.00 97.31 115 LYS A C 1
ATOM 935 O O . LYS A 1 115 ? -17.443 -4.965 16.680 1.00 97.31 115 LYS A O 1
ATOM 940 N N . VAL A 1 116 ? -15.669 -3.608 16.979 1.00 96.69 116 VAL A N 1
ATOM 941 C CA . VAL A 1 116 ? -15.026 -4.395 18.039 1.00 96.69 116 VAL A CA 1
ATOM 942 C C . VAL A 1 116 ? -14.765 -3.491 19.237 1.00 96.69 116 VAL A C 1
ATOM 944 O O . VAL A 1 116 ? -14.100 -2.461 19.121 1.00 96.69 116 VAL A O 1
ATOM 947 N N . SER A 1 117 ? -15.309 -3.854 20.389 1.00 96.56 117 SER A N 1
ATOM 948 C CA . SER A 1 117 ? -15.168 -3.151 21.661 1.00 96.56 117 SER A CA 1
ATOM 949 C C . SER A 1 117 ? -14.200 -3.867 22.604 1.00 96.56 117 SER A C 1
ATOM 951 O O . SER A 1 117 ? -13.588 -4.876 22.258 1.00 96.56 117 SER A O 1
ATOM 953 N N . LYS A 1 118 ? -14.030 -3.313 23.813 1.00 96.56 118 LYS A N 1
ATOM 954 C CA . LYS A 1 118 ? -13.133 -3.846 24.857 1.00 96.56 118 LYS A CA 1
ATOM 955 C C . LYS A 1 118 ? -11.662 -3.900 24.436 1.00 96.56 118 LYS A C 1
ATOM 957 O O . LYS A 1 118 ? -10.900 -4.699 24.976 1.00 96.56 118 LYS A O 1
ATOM 962 N N . LEU A 1 119 ? -11.270 -3.024 23.514 1.00 96.75 119 LEU A N 1
ATOM 963 C CA . LEU A 1 119 ? -9.913 -2.964 22.990 1.00 96.75 119 LEU A CA 1
ATOM 964 C C . LEU A 1 119 ? -9.008 -2.110 23.876 1.00 96.75 119 LEU A C 1
ATOM 966 O O . LEU A 1 119 ? -9.434 -1.097 24.424 1.00 96.75 119 LEU A O 1
ATOM 970 N N . SER A 1 120 ? -7.741 -2.469 23.974 1.00 96.06 120 SER A N 1
ATOM 971 C CA . SER A 1 120 ? -6.710 -1.666 24.620 1.00 96.06 120 SER A CA 1
ATOM 972 C C . SER A 1 120 ? -5.407 -1.761 23.831 1.00 96.06 120 SER A C 1
ATOM 974 O O . SER A 1 120 ? -5.260 -2.583 22.929 1.00 96.06 120 SER A O 1
ATOM 976 N N . HIS A 1 121 ? -4.467 -0.864 24.133 1.00 94.81 121 HIS A N 1
ATOM 977 C CA . HIS A 1 121 ? -3.117 -0.886 23.559 1.00 94.81 121 HIS A 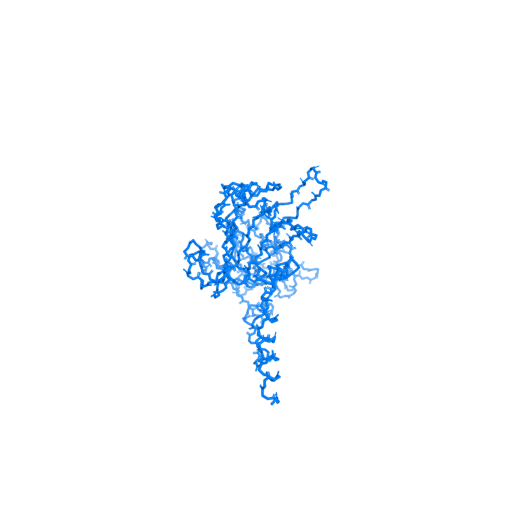CA 1
ATOM 978 C C . HIS A 1 121 ? -3.056 -0.908 22.021 1.00 94.81 121 HIS A C 1
ATOM 980 O O . HIS A 1 121 ? -2.120 -1.470 21.459 1.00 94.81 121 HIS A O 1
ATOM 986 N N . LEU A 1 122 ? -4.021 -0.271 21.341 1.00 96.56 122 LEU A N 1
ATOM 987 C CA . LEU A 1 122 ? -4.017 -0.171 19.881 1.00 96.56 122 LEU A CA 1
ATOM 988 C C . LEU A 1 122 ? -2.771 0.581 19.396 1.00 96.56 122 LEU A C 1
ATOM 990 O O . LEU A 1 122 ? -2.557 1.733 19.783 1.00 96.56 122 LEU A O 1
ATOM 994 N N . LYS A 1 123 ? -1.984 -0.054 18.527 1.00 94.88 123 LYS A N 1
ATOM 995 C CA . LYS A 1 123 ? -0.782 0.493 17.888 1.00 94.88 123 LYS A CA 1
ATOM 996 C C . LYS A 1 123 ? -0.882 0.302 16.382 1.00 94.88 123 LYS A C 1
ATOM 998 O O . LYS A 1 123 ? -1.219 -0.788 15.922 1.00 94.88 123 LYS A O 1
ATOM 1003 N N . LEU A 1 124 ? -0.535 1.346 15.635 1.00 92.06 124 LEU A N 1
ATOM 1004 C CA . LEU A 1 124 ? -0.461 1.339 14.178 1.00 92.06 124 LEU A CA 1
ATOM 1005 C C . LEU A 1 124 ? 0.875 1.926 13.743 1.00 92.06 124 LEU A C 1
ATOM 1007 O O . LEU A 1 124 ? 1.307 2.931 14.302 1.00 92.06 124 LEU A O 1
ATOM 1011 N N . TYR A 1 125 ? 1.516 1.352 12.733 1.00 86.69 125 TYR A N 1
ATOM 1012 C CA . TYR A 1 125 ? 2.630 2.011 12.052 1.00 86.69 125 TYR A CA 1
ATOM 1013 C C . TYR A 1 125 ? 2.872 1.399 10.674 1.00 86.69 125 TYR A C 1
ATOM 1015 O O . TYR A 1 125 ? 2.496 0.260 10.395 1.00 86.69 125 TYR A O 1
ATOM 1023 N N . PHE A 1 126 ? 3.511 2.187 9.817 1.00 81.12 126 PHE A N 1
ATOM 1024 C CA . PHE A 1 126 ? 4.002 1.753 8.518 1.00 81.12 126 PHE A CA 1
ATOM 1025 C C . PHE A 1 126 ? 5.520 1.720 8.540 1.00 81.12 126 PHE A C 1
ATOM 1027 O O . PHE A 1 126 ? 6.144 2.641 9.069 1.00 81.12 126 PHE A O 1
ATOM 1034 N N . THR A 1 127 ? 6.098 0.712 7.906 1.00 71.56 127 THR A N 1
ATOM 1035 C CA . THR A 1 127 ? 7.532 0.643 7.629 1.00 71.56 127 THR A CA 1
ATOM 1036 C C . THR A 1 127 ? 7.790 0.915 6.155 1.00 71.56 127 THR A C 1
ATOM 1038 O O . THR A 1 127 ? 7.023 0.500 5.290 1.00 71.56 127 THR A O 1
ATOM 1041 N N . SER A 1 128 ? 8.884 1.600 5.839 1.00 61.22 128 SER A N 1
ATOM 1042 C CA . SER A 1 128 ? 9.354 1.793 4.453 1.00 61.22 128 SER A CA 1
ATOM 1043 C C . SER A 1 128 ? 10.665 1.102 4.160 1.00 61.22 128 SER A C 1
ATOM 1045 O O . SER A 1 128 ? 10.909 0.678 3.041 1.00 61.22 128 SER A O 1
ATOM 1047 N N . LYS A 1 129 ? 11.510 0.978 5.175 1.00 61.19 129 LYS A N 1
ATOM 1048 C CA . LYS A 1 129 ? 12.753 0.225 5.137 1.00 61.19 129 LYS A CA 1
ATOM 1049 C C . LYS A 1 129 ? 12.693 -0.873 6.184 1.00 61.19 129 LYS A C 1
ATOM 1051 O O . LYS A 1 129 ? 11.788 -0.901 7.019 1.00 61.19 129 LYS A O 1
ATOM 1056 N N . ARG A 1 130 ? 13.658 -1.788 6.128 1.00 68.56 130 ARG A N 1
ATOM 1057 C CA . ARG A 1 130 ? 13.866 -2.716 7.236 1.00 68.56 130 ARG A CA 1
ATOM 1058 C C . ARG A 1 130 ? 14.261 -1.904 8.462 1.00 68.56 130 ARG A C 1
ATOM 1060 O O . ARG A 1 130 ? 15.169 -1.075 8.398 1.00 68.56 130 ARG A O 1
ATOM 1067 N N . GLU A 1 131 ? 13.556 -2.123 9.561 1.00 67.75 131 GLU A N 1
ATOM 1068 C CA . GLU A 1 131 ? 13.795 -1.429 10.822 1.00 67.75 131 GLU A CA 1
ATOM 1069 C C . GLU A 1 131 ? 14.067 -2.470 11.899 1.00 67.75 131 GLU A C 1
ATOM 1071 O O . GLU A 1 131 ? 13.211 -3.295 12.220 1.00 67.75 131 GLU A O 1
ATOM 1076 N N . ARG A 1 132 ? 15.270 -2.448 12.478 1.00 70.25 132 ARG A N 1
ATOM 1077 C CA . ARG A 1 132 ? 15.569 -3.285 13.640 1.00 70.25 132 ARG A CA 1
ATOM 1078 C C . ARG A 1 132 ? 14.948 -2.666 14.881 1.00 70.25 132 ARG A C 1
ATOM 1080 O O . ARG A 1 132 ? 15.285 -1.553 15.278 1.00 70.25 132 ARG A O 1
ATOM 1087 N N . ASN A 1 133 ? 14.076 -3.420 15.533 1.00 66.38 133 ASN A N 1
ATOM 1088 C CA . ASN A 1 133 ? 13.571 -3.076 16.844 1.00 66.38 133 ASN A CA 1
ATOM 1089 C C . ASN A 1 133 ? 14.547 -3.568 17.911 1.00 66.38 133 ASN A C 1
ATOM 1091 O O . ASN A 1 133 ? 14.507 -4.726 18.324 1.00 66.38 133 ASN A O 1
ATOM 1095 N N . LEU A 1 134 ? 15.400 -2.665 18.389 1.00 63.56 134 LEU A N 1
ATOM 1096 C CA . LEU A 1 134 ? 16.394 -2.978 19.417 1.00 63.56 134 LEU A CA 1
ATOM 1097 C C . LEU A 1 134 ? 15.761 -3.446 20.740 1.00 63.56 134 LEU A C 1
ATOM 1099 O O . LEU A 1 134 ? 16.359 -4.253 21.443 1.00 63.56 134 LEU A O 1
ATOM 1103 N N . LYS A 1 135 ? 14.541 -2.991 21.066 1.00 60.69 135 LYS A N 1
ATOM 1104 C CA . LYS A 1 135 ? 13.854 -3.348 22.320 1.00 60.69 135 LYS A CA 1
ATOM 1105 C C . LYS A 1 135 ? 13.226 -4.737 22.284 1.00 60.69 135 LYS A C 1
ATOM 1107 O O . LYS A 1 135 ? 13.260 -5.439 23.285 1.00 60.69 135 LYS A O 1
ATOM 1112 N N . LEU A 1 136 ? 12.646 -5.125 21.150 1.00 63.53 136 LEU A N 1
ATOM 1113 C CA . LEU A 1 136 ? 12.003 -6.437 20.995 1.00 63.53 136 LEU A CA 1
ATOM 1114 C C . LEU A 1 136 ? 12.938 -7.495 20.399 1.00 63.53 136 LEU A C 1
ATOM 1116 O O . LEU A 1 136 ? 12.550 -8.653 20.313 1.00 63.53 136 LEU A O 1
ATOM 1120 N N . LYS A 1 137 ? 14.148 -7.108 19.969 1.00 71.50 137 LYS A N 1
ATOM 1121 C CA . LYS A 1 137 ? 15.052 -7.952 19.169 1.00 71.50 137 LYS A CA 1
ATOM 1122 C C . LYS A 1 137 ? 14.367 -8.529 17.919 1.00 71.50 137 LYS A C 1
ATOM 1124 O O . LYS A 1 137 ? 14.734 -9.594 17.438 1.00 71.50 137 LYS A O 1
ATOM 1129 N N . THR A 1 138 ? 13.374 -7.818 17.387 1.00 71.75 138 THR A N 1
ATOM 1130 C CA . THR A 1 138 ? 12.637 -8.203 16.179 1.00 71.75 138 THR A CA 1
ATOM 1131 C C . THR A 1 138 ? 12.993 -7.277 15.028 1.00 71.75 138 THR A C 1
ATOM 1133 O O . THR A 1 138 ? 13.190 -6.077 15.217 1.00 71.75 138 THR A O 1
ATOM 1136 N N . GLU A 1 139 ? 13.028 -7.805 13.815 1.00 77.38 139 GLU A N 1
ATOM 1137 C CA . GLU A 1 139 ? 13.205 -7.004 12.609 1.00 77.38 139 GLU A CA 1
ATOM 1138 C C . GLU A 1 139 ? 11.842 -6.750 11.965 1.00 77.38 139 GLU A C 1
ATOM 1140 O O . GLU A 1 139 ? 11.103 -7.688 11.669 1.00 77.38 139 GLU A O 1
ATOM 1145 N N . PHE A 1 140 ? 11.487 -5.479 11.774 1.00 76.75 140 PHE A N 1
ATOM 1146 C CA . PHE A 1 140 ? 10.309 -5.124 11.000 1.00 76.75 140 PHE A CA 1
ATOM 1147 C C . PHE A 1 140 ? 10.656 -5.115 9.520 1.00 76.75 140 PHE A C 1
ATOM 1149 O O . PHE A 1 140 ? 11.637 -4.499 9.089 1.00 76.75 140 PHE A O 1
ATOM 1156 N N . LYS A 1 141 ? 9.827 -5.797 8.734 1.00 74.69 141 LYS A N 1
ATOM 1157 C CA . LYS A 1 141 ? 9.979 -5.880 7.286 1.00 74.69 141 LYS A CA 1
ATOM 1158 C C . LYS A 1 141 ? 9.629 -4.536 6.662 1.00 74.69 141 LYS A C 1
ATOM 1160 O O . LYS A 1 141 ? 8.729 -3.850 7.135 1.00 74.69 141 LYS A O 1
ATOM 1165 N N . ALA A 1 142 ? 10.325 -4.169 5.592 1.00 66.19 142 ALA A N 1
ATOM 1166 C CA . ALA A 1 142 ? 10.030 -2.967 4.813 1.00 66.19 142 ALA A CA 1
ATOM 1167 C C . ALA A 1 142 ? 8.647 -3.056 4.144 1.00 66.19 142 ALA A C 1
ATOM 1169 O O . ALA A 1 142 ? 8.242 -4.150 3.764 1.00 66.19 142 ALA A O 1
ATOM 1170 N N . PHE A 1 143 ? 7.953 -1.930 3.959 1.00 69.00 143 PHE A N 1
ATOM 1171 C CA . PHE A 1 143 ? 6.665 -1.827 3.247 1.00 69.00 143 PHE A CA 1
ATOM 1172 C C . PHE A 1 143 ? 5.520 -2.651 3.849 1.00 69.00 143 PHE A C 1
ATOM 1174 O O . PHE A 1 143 ? 4.699 -3.231 3.135 1.00 69.00 143 PHE A O 1
ATOM 1181 N N . HIS A 1 144 ? 5.459 -2.701 5.177 1.00 81.62 144 HIS A N 1
ATOM 1182 C CA . HIS A 1 144 ? 4.389 -3.374 5.900 1.00 81.62 144 HIS A CA 1
ATOM 1183 C C . HIS A 1 144 ? 3.571 -2.375 6.712 1.00 81.62 144 HIS A C 1
ATOM 1185 O O . HIS A 1 144 ? 4.081 -1.404 7.278 1.00 81.62 144 HIS A O 1
ATOM 1191 N N . PHE A 1 145 ? 2.276 -2.643 6.781 1.00 85.94 145 PHE A N 1
ATOM 1192 C CA . PHE A 1 145 ? 1.387 -2.093 7.778 1.00 85.94 145 PHE A CA 1
ATOM 1193 C C . PHE A 1 145 ? 1.336 -3.041 8.967 1.00 85.94 145 PHE A C 1
ATOM 1195 O O . PHE A 1 145 ? 0.984 -4.214 8.837 1.00 85.94 145 PHE A O 1
ATOM 1202 N N . TYR A 1 146 ? 1.668 -2.510 10.131 1.00 90.12 146 TYR A N 1
ATOM 1203 C CA . TYR A 1 146 ? 1.580 -3.225 11.385 1.00 90.12 146 TYR A CA 1
ATOM 1204 C C . TYR A 1 146 ? 0.418 -2.679 12.201 1.00 90.12 146 TYR A C 1
ATOM 1206 O O . TYR A 1 146 ? 0.316 -1.476 12.454 1.00 90.12 146 TYR A O 1
ATOM 1214 N N . PHE A 1 147 ? -0.437 -3.595 12.634 1.00 93.56 147 PHE A N 1
ATOM 1215 C CA . PHE A 1 147 ? -1.577 -3.343 13.498 1.00 93.56 147 PHE A CA 1
ATOM 1216 C C . PHE A 1 147 ? -1.469 -4.276 14.698 1.00 93.56 147 PHE A C 1
ATOM 1218 O O . PHE A 1 147 ? -1.373 -5.492 14.531 1.00 93.56 147 PHE A O 1
ATOM 1225 N N . SER A 1 148 ? -1.491 -3.734 15.913 1.00 94.69 148 SER A N 1
ATOM 1226 C CA . SER A 1 148 ? -1.615 -4.565 17.108 1.00 94.69 148 SER A CA 1
ATOM 1227 C C . SER A 1 148 ? -2.588 -3.996 18.119 1.00 94.69 148 SER A C 1
ATOM 1229 O O . SER A 1 148 ? -2.698 -2.781 18.277 1.00 94.69 148 SER A O 1
ATOM 1231 N N . VAL A 1 149 ? -3.334 -4.883 18.773 1.00 96.38 149 VAL A N 1
ATOM 1232 C CA . VAL A 1 149 ? -4.360 -4.523 19.751 1.00 96.38 149 VAL A CA 1
ATOM 1233 C C . VAL A 1 149 ? -4.579 -5.662 20.743 1.00 96.38 149 VAL A C 1
ATOM 1235 O O . VAL A 1 149 ? -4.501 -6.836 20.379 1.00 96.38 149 VAL A O 1
ATOM 1238 N N . SER A 1 150 ? -4.897 -5.304 21.981 1.00 95.50 150 SER A N 1
ATOM 1239 C CA . SER A 1 150 ? -5.261 -6.231 23.052 1.00 95.50 150 SER A CA 1
ATOM 1240 C C . SER A 1 150 ? -6.767 -6.190 23.302 1.00 95.50 150 SER A C 1
ATOM 1242 O O . SER A 1 150 ? -7.401 -5.145 23.138 1.00 95.50 150 SER A O 1
ATOM 1244 N N . ARG A 1 151 ? -7.353 -7.308 23.736 1.00 94.69 151 ARG A N 1
ATOM 1245 C CA . ARG A 1 151 ? -8.756 -7.392 24.170 1.00 94.69 151 ARG A CA 1
ATOM 1246 C C . ARG A 1 151 ? -8.826 -8.252 25.431 1.00 94.69 151 ARG A C 1
ATOM 1248 O O . ARG A 1 151 ? -8.1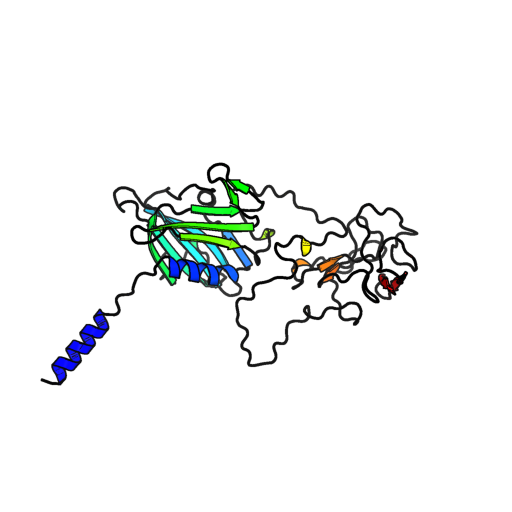40 -9.255 25.520 1.00 94.69 151 ARG A O 1
ATOM 1255 N N . GLN A 1 152 ? -9.621 -7.846 26.422 1.00 88.38 152 GLN A N 1
ATOM 1256 C CA . GLN A 1 152 ? -9.588 -8.442 27.771 1.00 88.38 152 GLN A CA 1
ATOM 1257 C C . GLN A 1 152 ? -9.853 -9.963 27.808 1.00 88.38 152 GLN A C 1
ATOM 1259 O O . GLN A 1 152 ? -9.368 -10.644 28.704 1.00 88.38 152 GLN A O 1
ATOM 1264 N N . ASP A 1 153 ? -10.650 -10.472 26.875 1.00 91.62 153 ASP A N 1
ATOM 1265 C CA . ASP A 1 153 ? -11.144 -11.848 26.796 1.00 91.62 153 ASP A CA 1
ATOM 1266 C C . ASP A 1 153 ? -10.484 -12.680 25.682 1.00 91.62 153 ASP A C 1
ATOM 1268 O O . ASP A 1 153 ? -10.852 -13.834 25.473 1.00 91.62 153 ASP A O 1
ATOM 1272 N N . GLU A 1 154 ? -9.503 -12.126 24.966 1.00 92.31 154 GLU A N 1
ATOM 1273 C CA . GLU A 1 154 ? -8.856 -12.787 23.832 1.00 92.31 154 GLU A CA 1
ATOM 1274 C C . GLU A 1 154 ? -7.336 -12.588 23.857 1.00 92.31 154 GLU A C 1
ATOM 1276 O O . GLU A 1 154 ? -6.813 -11.672 24.488 1.00 92.31 154 GLU A O 1
ATOM 1281 N N . LYS A 1 155 ? -6.602 -13.444 23.138 1.00 91.31 155 LYS A N 1
ATOM 1282 C CA . LYS A 1 155 ? -5.168 -13.222 22.914 1.00 91.31 155 LYS A CA 1
ATOM 1283 C C . LYS A 1 155 ? -4.955 -11.955 22.088 1.00 91.31 155 LYS A C 1
ATOM 1285 O O . LYS A 1 155 ? -5.740 -11.667 21.186 1.00 91.31 155 LYS A O 1
ATOM 1290 N N . ASP A 1 156 ? -3.853 -11.261 22.359 1.00 91.44 156 ASP A N 1
ATOM 1291 C CA . ASP A 1 156 ? -3.435 -10.093 21.588 1.00 91.44 156 ASP A CA 1
ATOM 1292 C C . ASP A 1 156 ? -3.422 -10.392 20.087 1.00 91.44 156 ASP A C 1
ATOM 1294 O O . ASP A 1 156 ? -2.885 -11.404 19.622 1.00 91.44 156 ASP A O 1
ATOM 1298 N N . LEU A 1 157 ? -3.998 -9.475 19.315 1.00 93.75 157 LEU A N 1
ATOM 1299 C CA . LEU A 1 157 ? -3.937 -9.518 17.869 1.00 93.75 157 LEU A CA 1
ATOM 1300 C C . LEU A 1 157 ? -2.719 -8.730 17.413 1.00 93.75 157 LEU A C 1
ATOM 1302 O O . LEU A 1 157 ? -2.632 -7.523 17.626 1.00 93.75 157 LEU A O 1
ATOM 1306 N N . VAL A 1 158 ? -1.819 -9.416 16.715 1.00 91.62 158 VAL A N 1
ATOM 1307 C CA . VAL A 1 158 ? -0.771 -8.800 15.903 1.00 91.62 158 VAL A CA 1
ATOM 1308 C C . VAL A 1 158 ? -1.036 -9.153 14.446 1.00 91.62 158 VAL A C 1
ATOM 1310 O O . VAL A 1 158 ? -1.168 -10.324 14.072 1.00 91.62 158 VAL A O 1
ATOM 1313 N N . LEU A 1 159 ? -1.158 -8.116 13.633 1.00 89.44 159 LEU A N 1
ATOM 1314 C CA . LEU A 1 159 ? -1.409 -8.185 12.211 1.00 89.44 159 LEU A CA 1
ATOM 1315 C C . LEU A 1 159 ? -0.272 -7.469 11.483 1.00 89.44 159 LEU A C 1
ATOM 1317 O O . LEU A 1 159 ? -0.007 -6.289 11.701 1.00 89.44 159 LEU A O 1
ATOM 1321 N N . GLU A 1 160 ? 0.382 -8.222 10.612 1.00 88.69 160 GLU A N 1
ATOM 1322 C CA . GLU A 1 160 ? 1.403 -7.758 9.687 1.00 88.69 160 GLU A CA 1
ATOM 1323 C C . GLU A 1 160 ? 0.813 -7.878 8.281 1.00 88.69 160 GLU A C 1
ATOM 1325 O O . GLU A 1 160 ? 0.536 -8.985 7.815 1.00 88.69 160 GLU A O 1
ATOM 1330 N N . LEU A 1 161 ? 0.554 -6.737 7.641 1.00 81.19 161 LEU A N 1
ATOM 1331 C CA . LEU A 1 161 ? 0.001 -6.667 6.296 1.00 81.19 161 LEU A CA 1
ATOM 1332 C C . LEU A 1 161 ? 1.034 -6.087 5.334 1.00 81.19 161 LEU A C 1
ATOM 1334 O O . LEU A 1 161 ? 1.355 -4.901 5.427 1.00 81.19 161 LEU A O 1
ATOM 1338 N N . PRO A 1 162 ? 1.542 -6.884 4.393 1.00 70.06 162 PRO A N 1
ATOM 1339 C CA . PRO A 1 162 ? 2.359 -6.355 3.316 1.00 70.06 162 PRO A CA 1
ATOM 1340 C C . PRO A 1 162 ? 1.526 -5.450 2.400 1.00 70.06 162 PRO A C 1
ATOM 1342 O O . PRO A 1 162 ? 0.390 -5.768 2.048 1.00 70.06 162 PRO A O 1
ATOM 1345 N N . LEU A 1 163 ? 2.098 -4.323 1.983 1.00 66.56 163 LEU A N 1
ATOM 1346 C CA . LEU A 1 163 ? 1.411 -3.323 1.160 1.00 66.56 163 LEU A CA 1
ATOM 1347 C C . LEU A 1 163 ? 1.710 -3.498 -0.338 1.00 66.56 163 LEU A C 1
ATOM 1349 O O . LEU A 1 163 ? 2.097 -2.548 -1.009 1.00 66.56 163 LEU A O 1
ATOM 1353 N N . TYR A 1 164 ? 1.538 -4.718 -0.861 1.00 55.25 164 TYR A N 1
ATOM 1354 C CA . TYR A 1 164 ? 1.973 -5.110 -2.215 1.00 55.25 164 TYR A CA 1
ATOM 1355 C C . TYR A 1 164 ? 1.358 -4.295 -3.363 1.00 55.25 164 TYR A C 1
ATOM 1357 O O . TYR A 1 164 ? 1.996 -4.112 -4.395 1.00 55.25 164 TYR A O 1
ATOM 1365 N N . ASN A 1 165 ? 0.119 -3.828 -3.196 1.00 45.88 165 ASN A N 1
ATOM 1366 C CA . ASN A 1 165 ? -0.659 -3.172 -4.251 1.00 45.88 165 ASN A CA 1
ATOM 1367 C C . ASN A 1 165 ? -0.661 -1.639 -4.138 1.00 45.88 165 ASN A C 1
ATOM 1369 O O . ASN A 1 165 ? -1.248 -0.956 -4.979 1.00 45.88 165 ASN A O 1
ATOM 1373 N N . THR A 1 166 ? -0.005 -1.084 -3.117 1.00 50.06 166 THR A N 1
ATOM 1374 C CA . THR A 1 166 ? 0.006 0.359 -2.895 1.00 50.06 166 THR A CA 1
ATOM 1375 C C . THR A 1 166 ? 1.242 0.969 -3.532 1.00 50.06 166 THR A C 1
ATOM 1377 O O . THR A 1 166 ? 2.362 0.725 -3.086 1.00 50.06 166 THR A O 1
ATOM 1380 N N . VAL A 1 167 ? 1.044 1.805 -4.554 1.00 45.69 167 VAL A N 1
ATOM 1381 C CA . VAL A 1 167 ? 2.141 2.587 -5.139 1.00 45.69 167 VAL A CA 1
ATOM 1382 C C . VAL A 1 167 ? 2.756 3.452 -4.043 1.00 45.69 167 VAL A C 1
ATOM 1384 O O . VAL A 1 167 ? 2.046 4.097 -3.273 1.00 45.69 167 VAL A O 1
ATOM 1387 N N . THR A 1 168 ? 4.079 3.490 -3.964 1.00 48.75 168 THR A N 1
ATOM 1388 C CA . THR A 1 168 ? 4.804 4.169 -2.885 1.00 48.75 168 THR A CA 1
ATOM 1389 C C . THR A 1 168 ? 4.444 5.657 -2.763 1.00 48.75 168 THR A C 1
ATOM 1391 O O . THR A 1 168 ? 4.358 6.179 -1.654 1.00 48.75 168 THR A O 1
ATOM 1394 N N . SER A 1 169 ? 4.147 6.326 -3.884 1.00 46.81 169 SER A N 1
ATOM 1395 C CA . SER A 1 169 ? 3.654 7.715 -3.938 1.00 46.81 169 SER A CA 1
ATOM 1396 C C . SER A 1 169 ? 2.270 7.907 -3.300 1.00 46.81 169 SER A C 1
ATOM 1398 O O . SER A 1 169 ? 1.936 9.000 -2.841 1.00 46.81 169 SER A O 1
ATOM 1400 N N . ASN A 1 170 ? 1.479 6.838 -3.217 1.00 43.75 170 ASN A N 1
ATOM 1401 C CA . ASN A 1 170 ? 0.146 6.818 -2.625 1.00 43.75 170 ASN A CA 1
ATOM 1402 C C . ASN A 1 170 ? 0.168 6.532 -1.111 1.00 43.75 170 ASN A C 1
ATOM 1404 O O . ASN A 1 170 ? -0.886 6.584 -0.475 1.00 43.75 170 ASN A O 1
ATOM 1408 N N . LEU A 1 171 ? 1.344 6.288 -0.513 1.00 51.75 171 LEU A N 1
ATOM 1409 C CA . LEU A 1 171 ? 1.537 6.142 0.934 1.00 51.75 171 LEU A CA 1
ATOM 1410 C C . LEU A 1 171 ? 1.976 7.468 1.570 1.00 51.75 171 LEU A C 1
ATOM 1412 O O . LEU A 1 171 ? 3.161 7.792 1.646 1.00 51.75 171 LEU A O 1
ATOM 1416 N N . LYS A 1 172 ? 1.021 8.232 2.110 1.00 55.69 172 LYS A N 1
ATOM 1417 C CA . LYS A 1 172 ? 1.324 9.440 2.898 1.00 55.69 172 LYS A CA 1
ATOM 1418 C C . LYS A 1 172 ? 1.561 9.070 4.367 1.00 55.69 172 LYS A C 1
ATOM 1420 O O . LYS A 1 172 ? 0.623 9.034 5.158 1.00 55.69 172 LYS A O 1
ATOM 1425 N N . ASN A 1 173 ? 2.817 8.794 4.731 1.00 53.19 173 ASN A N 1
ATOM 1426 C CA . ASN A 1 173 ? 3.227 8.476 6.107 1.00 53.19 173 ASN A CA 1
ATOM 1427 C C . ASN A 1 173 ? 3.757 9.729 6.853 1.00 53.19 173 ASN A C 1
ATOM 1429 O O . ASN A 1 173 ? 4.582 10.461 6.303 1.00 53.19 173 ASN A O 1
ATOM 1433 N N . PRO A 1 174 ? 3.326 9.983 8.102 1.00 46.38 174 PRO A N 1
ATOM 1434 C CA . PRO A 1 174 ? 3.835 11.066 8.954 1.00 46.38 174 PRO A CA 1
ATOM 1435 C C . PRO A 1 174 ? 5.274 10.950 9.464 1.00 46.38 174 PRO A C 1
ATOM 1437 O O . PRO A 1 174 ? 5.891 11.981 9.723 1.00 46.38 174 PRO A O 1
ATOM 1440 N N . ASN A 1 175 ? 5.825 9.746 9.618 1.00 49.47 175 ASN A N 1
ATOM 1441 C CA . ASN A 1 175 ? 7.108 9.525 10.301 1.00 49.47 175 ASN A CA 1
ATOM 1442 C C . ASN A 1 175 ? 8.335 9.803 9.434 1.00 49.47 175 ASN A C 1
ATOM 1444 O O . ASN A 1 175 ? 9.327 9.089 9.531 1.00 49.47 175 ASN A O 1
ATOM 1448 N N . LYS A 1 176 ? 8.273 10.831 8.579 1.00 44.28 176 LYS A N 1
ATOM 1449 C CA . LYS A 1 176 ? 9.316 11.149 7.600 1.00 44.28 176 LYS A CA 1
ATOM 1450 C C . LYS A 1 176 ? 9.797 9.883 6.896 1.00 44.28 176 LYS A C 1
ATOM 1452 O O . LYS A 1 176 ? 10.898 9.380 7.113 1.00 44.28 176 LYS A O 1
ATOM 1457 N N . LEU A 1 177 ? 9.005 9.456 5.923 1.00 44.75 177 LEU A N 1
ATOM 1458 C CA . LEU A 1 177 ? 9.627 8.927 4.724 1.00 44.75 177 LEU A CA 1
ATOM 1459 C C . LEU A 1 177 ? 10.375 10.094 4.086 1.00 44.75 177 LEU A C 1
ATOM 1461 O O . LEU A 1 177 ? 9.847 10.771 3.212 1.00 44.75 177 LEU A O 1
ATOM 1465 N N . GLN A 1 178 ? 11.576 10.397 4.585 1.00 36.81 178 GLN A N 1
ATOM 1466 C CA . GLN A 1 178 ? 12.558 11.113 3.788 1.00 36.81 178 GLN A CA 1
ATOM 1467 C C . GLN A 1 178 ? 12.901 10.173 2.639 1.00 36.81 178 GLN A C 1
ATOM 1469 O O . GLN A 1 178 ? 13.883 9.438 2.669 1.00 36.81 178 GLN A O 1
ATOM 1474 N N . TYR A 1 179 ? 12.028 10.150 1.641 1.00 44.22 179 TYR A N 1
ATOM 1475 C CA . TYR A 1 179 ? 12.437 9.754 0.325 1.00 44.22 179 TYR A CA 1
ATOM 1476 C C . TYR A 1 179 ? 13.353 10.875 -0.147 1.00 44.22 179 TYR A C 1
ATOM 1478 O O . TYR A 1 179 ? 12.919 12.003 -0.370 1.00 44.22 179 TYR A O 1
ATOM 1486 N N . LYS A 1 180 ? 14.627 10.539 -0.347 1.00 35.41 180 LYS A N 1
ATOM 1487 C CA . LYS A 1 180 ? 15.197 10.917 -1.632 1.00 35.41 180 LYS A CA 1
ATOM 1488 C C . LYS A 1 180 ? 14.222 10.340 -2.653 1.00 35.41 180 LYS A C 1
ATOM 1490 O O . LYS A 1 180 ? 13.986 9.132 -2.624 1.00 35.41 180 LYS A O 1
ATOM 1495 N N . THR A 1 181 ? 13.581 11.179 -3.461 1.00 39.03 181 THR A N 1
ATOM 1496 C CA . THR A 1 181 ? 13.070 10.740 -4.759 1.00 39.03 181 THR A CA 1
ATOM 1497 C C . THR A 1 181 ? 14.185 9.887 -5.344 1.00 39.03 181 THR A C 1
ATOM 1499 O O . THR A 1 181 ? 15.266 10.405 -5.623 1.00 39.03 181 THR A O 1
ATOM 1502 N N . LYS A 1 182 ? 14.008 8.562 -5.380 1.00 41.44 182 LYS A N 1
ATOM 1503 C CA . LYS A 1 182 ? 14.931 7.735 -6.141 1.00 41.44 182 LYS A CA 1
ATOM 1504 C C . LYS A 1 182 ? 14.598 8.103 -7.573 1.00 41.44 182 LYS A C 1
ATOM 1506 O O . LYS A 1 182 ? 13.574 7.678 -8.099 1.00 41.44 182 LYS A O 1
ATOM 1511 N N . ASN A 1 183 ? 15.362 9.041 -8.118 1.00 42.41 183 ASN A N 1
ATOM 1512 C CA . ASN A 1 183 ? 15.327 9.326 -9.534 1.00 42.41 183 ASN A CA 1
ATOM 1513 C C . ASN A 1 183 ? 15.787 8.024 -10.168 1.00 42.41 183 ASN A C 1
ATOM 1515 O O . ASN A 1 183 ? 16.948 7.663 -10.006 1.00 42.41 183 ASN A O 1
ATOM 1519 N N . PHE A 1 184 ? 14.847 7.269 -10.736 1.00 42.38 184 PHE A N 1
ATOM 1520 C CA . PHE A 1 184 ? 15.193 6.036 -11.419 1.00 42.38 184 PHE A CA 1
ATOM 1521 C C . PHE A 1 184 ? 16.176 6.402 -12.520 1.00 42.38 184 PHE A C 1
ATOM 1523 O O . PHE A 1 184 ? 15.872 7.237 -13.377 1.00 42.38 184 PHE A O 1
ATOM 1530 N N . GLU A 1 185 ? 17.370 5.841 -12.435 1.00 47.19 185 GLU A N 1
ATOM 1531 C CA . GLU A 1 185 ? 18.412 6.103 -13.404 1.00 47.19 185 GLU A CA 1
ATOM 1532 C C . GLU A 1 185 ? 18.151 5.280 -14.668 1.00 47.19 185 GLU A C 1
ATOM 1534 O O . GLU A 1 185 ? 17.285 4.394 -14.734 1.00 47.19 185 GLU A O 1
ATOM 1539 N N . LYS A 1 186 ? 18.877 5.608 -15.734 1.00 40.72 186 LYS A N 1
ATOM 1540 C CA . LYS A 1 186 ? 18.806 4.857 -16.983 1.00 40.72 186 LYS A CA 1
ATOM 1541 C C . LYS A 1 186 ? 19.121 3.381 -16.695 1.00 40.72 186 LYS A C 1
ATOM 1543 O O . LYS A 1 186 ? 20.164 3.076 -16.133 1.00 40.72 186 LYS A O 1
ATOM 1548 N N . TYR A 1 187 ? 18.220 2.494 -17.128 1.00 49.50 187 TYR A N 1
ATOM 1549 C CA . TYR A 1 187 ? 18.284 1.035 -16.945 1.00 49.50 187 TYR A CA 1
ATOM 1550 C C . TYR A 1 187 ? 17.914 0.488 -15.568 1.00 49.50 187 TYR A C 1
ATOM 1552 O O . TYR A 1 187 ? 18.025 -0.719 -15.358 1.00 49.50 187 TYR A O 1
ATOM 1560 N N . ASP A 1 188 ? 17.380 1.323 -14.678 1.00 47.47 188 ASP A N 1
ATOM 1561 C CA . ASP A 1 188 ? 16.741 0.806 -13.476 1.00 47.47 188 ASP A CA 1
ATOM 1562 C C . ASP A 1 188 ? 15.571 -0.117 -13.834 1.00 47.47 188 ASP A C 1
ATOM 1564 O O . ASP A 1 188 ? 14.808 0.121 -14.781 1.00 47.47 188 ASP A O 1
ATOM 1568 N N . GLU A 1 189 ? 15.428 -1.171 -13.032 1.00 49.69 189 GLU A N 1
ATOM 1569 C CA . GLU A 1 189 ? 14.388 -2.177 -13.177 1.00 49.69 189 GLU A CA 1
ATOM 1570 C C . GLU A 1 189 ? 13.380 -2.092 -12.019 1.00 49.69 189 GLU A C 1
ATOM 1572 O O . GLU A 1 189 ? 13.439 -2.894 -11.087 1.00 49.69 189 GLU A O 1
ATOM 1577 N N . PRO A 1 190 ? 12.441 -1.127 -12.013 1.00 44.50 190 PRO A N 1
ATOM 1578 C CA . PRO A 1 190 ? 11.599 -0.859 -10.843 1.00 44.50 190 PRO A CA 1
ATOM 1579 C C . PRO A 1 190 ? 10.743 -2.041 -10.386 1.00 44.50 190 PRO A C 1
ATOM 1581 O O . PRO A 1 190 ? 10.344 -2.094 -9.226 1.00 44.50 190 PRO A O 1
ATOM 1584 N N . TRP A 1 191 ? 10.476 -3.023 -11.253 1.00 42.12 191 TRP A N 1
ATOM 1585 C CA . TRP A 1 191 ? 9.798 -4.261 -10.856 1.00 42.12 191 TRP A CA 1
ATOM 1586 C C . TRP A 1 191 ? 10.686 -5.177 -10.000 1.00 42.12 191 TRP A C 1
ATOM 1588 O O . TRP A 1 191 ? 10.153 -5.923 -9.181 1.00 42.12 191 TRP A O 1
ATOM 1598 N N . ARG A 1 192 ? 12.019 -5.096 -10.118 1.00 38.97 192 ARG A N 1
ATOM 1599 C CA . ARG A 1 192 ? 12.971 -5.751 -9.200 1.00 38.97 192 ARG A CA 1
ATOM 1600 C C . ARG A 1 192 ? 13.065 -5.053 -7.845 1.00 38.97 192 ARG A C 1
ATOM 1602 O O . ARG A 1 192 ? 13.487 -5.671 -6.875 1.00 38.97 192 ARG A O 1
ATOM 1609 N N . GLU A 1 193 ? 12.620 -3.801 -7.763 1.00 40.03 193 GLU A N 1
ATOM 1610 C CA . GLU A 1 193 ? 12.507 -3.048 -6.505 1.00 40.03 193 GLU A CA 1
ATOM 1611 C C . GLU A 1 193 ? 11.164 -3.299 -5.790 1.00 40.03 193 GLU A C 1
ATOM 1613 O O . GLU A 1 193 ? 10.903 -2.740 -4.724 1.00 40.03 193 GLU A O 1
ATOM 1618 N N . THR A 1 194 ? 10.304 -4.161 -6.348 1.00 38.50 194 THR A N 1
ATOM 1619 C CA . THR A 1 194 ? 9.101 -4.653 -5.662 1.00 38.50 194 THR A CA 1
ATOM 1620 C C . THR A 1 194 ? 9.439 -5.851 -4.771 1.00 38.50 194 THR A C 1
ATOM 1622 O O . THR A 1 194 ? 10.356 -6.618 -5.052 1.00 38.50 194 THR A O 1
ATOM 1625 N N . LEU A 1 195 ? 8.699 -6.033 -3.669 1.00 39.47 195 LEU A N 1
ATOM 1626 C CA . LEU A 1 195 ? 9.021 -7.029 -2.631 1.00 39.47 195 LEU A CA 1
ATOM 1627 C C . LEU A 1 195 ? 8.934 -8.497 -3.110 1.00 39.47 195 LEU A C 1
ATOM 1629 O O . LEU A 1 195 ? 9.441 -9.387 -2.432 1.00 39.47 195 LEU A O 1
ATOM 1633 N N . ALA A 1 196 ? 8.289 -8.735 -4.255 1.00 41.59 196 ALA A N 1
ATOM 1634 C CA . ALA A 1 196 ? 8.271 -9.995 -4.989 1.00 41.59 196 ALA A CA 1
ATOM 1635 C C . ALA A 1 196 ? 8.153 -9.670 -6.493 1.00 41.59 196 ALA A C 1
ATOM 1637 O O . ALA A 1 196 ? 7.048 -9.358 -6.950 1.00 41.59 196 ALA A O 1
ATOM 1638 N N . PRO A 1 197 ? 9.261 -9.700 -7.259 1.00 39.19 197 PRO A N 1
ATOM 1639 C CA . PRO A 1 197 ? 9.252 -9.376 -8.682 1.00 39.19 197 PRO A CA 1
ATOM 1640 C C . PRO A 1 197 ? 8.161 -10.167 -9.423 1.00 39.19 197 PRO A C 1
ATOM 1642 O O . PRO A 1 197 ? 8.209 -11.392 -9.484 1.00 39.19 197 PRO A O 1
ATOM 1645 N N . GLY A 1 198 ? 7.146 -9.473 -9.950 1.00 35.88 198 GLY A N 1
ATOM 1646 C CA . GLY A 1 198 ? 6.055 -10.081 -10.725 1.00 35.88 198 GLY A CA 1
ATOM 1647 C C . GLY A 1 198 ? 4.793 -10.517 -9.957 1.00 35.88 198 GLY A C 1
ATOM 1648 O O . GLY A 1 198 ? 3.873 -11.027 -10.597 1.00 35.88 198 GLY A O 1
ATOM 1649 N N . MET A 1 199 ? 4.679 -10.302 -8.638 1.00 35.78 199 MET A N 1
ATOM 1650 C CA . MET A 1 199 ? 3.459 -10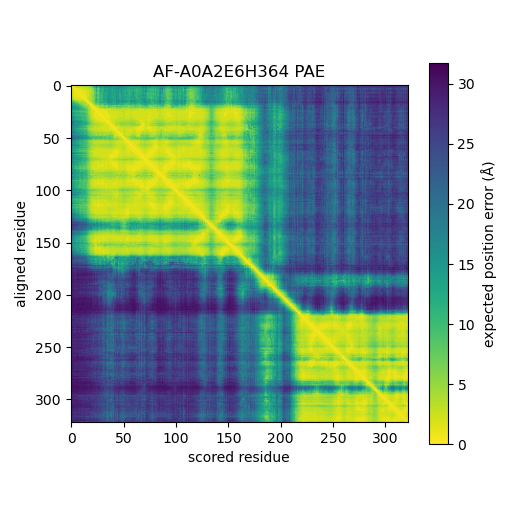.644 -7.878 1.00 35.78 199 MET A CA 1
ATOM 1651 C C . MET A 1 199 ? 2.526 -9.445 -7.627 1.00 35.78 199 MET A C 1
ATOM 1653 O O . MET A 1 199 ? 2.918 -8.441 -7.038 1.00 35.78 199 MET A O 1
ATOM 1657 N N . ARG A 1 200 ? 1.242 -9.611 -7.978 1.00 39.34 200 ARG A N 1
ATOM 1658 C CA . ARG A 1 200 ? 0.094 -8.837 -7.467 1.00 39.34 200 ARG A CA 1
ATOM 1659 C C . ARG A 1 200 ? -0.928 -9.804 -6.867 1.00 39.34 200 ARG A C 1
ATOM 1661 O O . ARG A 1 200 ? -1.194 -10.851 -7.453 1.00 39.34 200 ARG A O 1
ATOM 1668 N N . VAL A 1 201 ? -1.525 -9.455 -5.724 1.00 36.62 201 VAL A N 1
ATOM 1669 C CA . VAL A 1 201 ? -2.660 -10.208 -5.158 1.00 36.62 201 VAL A CA 1
ATOM 1670 C C . VAL A 1 201 ? -3.941 -9.655 -5.777 1.00 36.62 201 VAL A C 1
ATOM 1672 O O . VAL A 1 201 ? -4.364 -8.547 -5.448 1.00 36.62 201 VAL A O 1
ATOM 1675 N N . TYR A 1 202 ? -4.535 -10.415 -6.698 1.00 34.19 202 TYR A N 1
ATOM 1676 C CA . TYR A 1 202 ? -5.844 -10.122 -7.279 1.00 34.19 202 TYR A CA 1
ATOM 1677 C C . TYR A 1 202 ? -6.930 -10.445 -6.246 1.00 34.19 202 TYR A C 1
ATOM 1679 O O . TYR A 1 202 ? -7.096 -11.598 -5.852 1.00 34.19 202 TYR A O 1
ATOM 1687 N N . THR A 1 203 ? -7.670 -9.432 -5.792 1.00 32.62 203 THR A N 1
ATOM 1688 C CA . THR A 1 203 ? -8.863 -9.644 -4.958 1.00 32.62 203 THR A CA 1
ATOM 1689 C C . THR A 1 203 ? -10.052 -9.809 -5.890 1.00 32.62 203 THR A C 1
ATOM 1691 O O . THR A 1 203 ? -10.449 -8.875 -6.575 1.00 32.62 203 THR A O 1
ATOM 1694 N N . GLY A 1 204 ? -10.498 -11.057 -6.018 1.00 33.66 204 GLY A N 1
ATOM 1695 C CA . GLY A 1 204 ? -11.376 -11.511 -7.087 1.00 33.66 204 GLY A CA 1
ATOM 1696 C C . GLY A 1 204 ? -12.675 -10.724 -7.232 1.00 33.66 204 GLY A C 1
ATOM 1697 O O . GLY A 1 204 ? -13.455 -10.641 -6.294 1.00 33.66 204 GLY A O 1
ATOM 1698 N N . ASP A 1 205 ? -12.906 -10.278 -8.464 1.00 32.81 205 ASP A N 1
ATOM 1699 C CA . ASP A 1 205 ? -14.185 -10.385 -9.167 1.00 32.81 205 ASP A CA 1
ATOM 1700 C C . ASP A 1 205 ? -13.901 -10.923 -10.581 1.00 32.81 205 ASP A C 1
ATOM 1702 O O . ASP A 1 205 ? -14.141 -10.282 -11.600 1.00 32.81 205 ASP A O 1
ATOM 1706 N N . ILE A 1 206 ? -13.331 -12.131 -10.653 1.00 34.19 206 ILE A N 1
ATOM 1707 C CA . ILE A 1 206 ? -13.358 -12.922 -11.885 1.00 34.19 206 ILE A CA 1
ATOM 1708 C C . ILE A 1 206 ? -14.579 -13.827 -11.781 1.00 34.19 206 ILE A C 1
ATOM 1710 O O . ILE A 1 206 ? -14.542 -14.880 -11.145 1.00 34.19 206 ILE A O 1
ATOM 1714 N N . LYS A 1 207 ? -15.679 -13.430 -12.424 1.00 32.50 207 LYS A N 1
ATOM 1715 C CA . LYS A 1 207 ? -16.712 -14.397 -12.797 1.00 32.50 207 LYS A CA 1
ATOM 1716 C C . LYS A 1 207 ? -16.121 -15.267 -13.906 1.00 32.50 207 LYS A C 1
ATOM 1718 O O . LYS A 1 207 ? -16.047 -14.829 -15.050 1.00 32.50 207 LYS A O 1
ATOM 1723 N N . LEU A 1 208 ? -15.701 -16.488 -13.567 1.00 35.22 208 LEU A N 1
ATOM 1724 C CA . LEU A 1 208 ? -15.248 -17.533 -14.502 1.00 35.22 208 LEU A CA 1
ATOM 1725 C C . LEU A 1 208 ? -16.420 -18.076 -15.352 1.00 35.22 208 LEU A C 1
ATOM 1727 O O . LEU A 1 208 ? -16.687 -19.269 -15.377 1.00 35.22 208 LEU A O 1
ATOM 1731 N N . GLY A 1 209 ? -17.173 -17.185 -16.001 1.00 35.62 209 GLY A N 1
ATOM 1732 C CA . GLY A 1 209 ? -18.308 -17.516 -16.873 1.00 35.62 209 GLY A CA 1
ATOM 1733 C C . GLY A 1 209 ? -18.177 -16.953 -18.289 1.00 35.62 209 GLY A C 1
ATOM 1734 O O . GLY A 1 209 ? -19.017 -17.213 -19.142 1.00 35.62 209 GLY A O 1
ATOM 1735 N N . ARG A 1 210 ? -17.123 -16.181 -18.555 1.00 35.75 210 ARG A N 1
ATOM 1736 C CA . ARG A 1 210 ? -16.654 -15.826 -19.897 1.00 35.75 210 ARG A CA 1
ATOM 1737 C C . ARG A 1 210 ? -15.144 -16.047 -19.902 1.00 35.75 210 ARG A C 1
ATOM 1739 O O . ARG A 1 210 ? -14.543 -15.831 -18.844 1.00 35.75 210 ARG A O 1
ATOM 1746 N N . PRO A 1 211 ? -14.528 -16.491 -21.015 1.00 32.41 211 PRO A N 1
ATOM 1747 C CA . PRO A 1 211 ? -13.076 -16.517 -21.112 1.00 32.41 211 PRO A CA 1
ATOM 1748 C C . PRO A 1 211 ? -12.600 -15.132 -20.702 1.00 32.41 211 PRO A C 1
ATOM 1750 O O . PRO A 1 211 ? -13.023 -14.126 -21.275 1.00 32.41 211 PRO A O 1
ATOM 1753 N N . VAL A 1 212 ? -11.839 -15.083 -19.611 1.00 36.31 212 VAL A N 1
ATOM 1754 C CA . VAL A 1 212 ? -11.257 -13.840 -19.136 1.00 36.31 212 VAL A CA 1
ATOM 1755 C C . VAL A 1 212 ? -10.439 -13.344 -20.314 1.00 36.31 212 VAL A C 1
ATOM 1757 O O . VAL A 1 212 ? -9.445 -13.964 -20.684 1.00 36.31 212 VAL A O 1
ATOM 1760 N N . VAL A 1 213 ? -10.881 -12.259 -20.941 1.00 41.47 213 VAL A N 1
ATOM 1761 C CA . VAL A 1 213 ? -9.982 -11.434 -21.733 1.00 41.47 213 VAL A CA 1
ATOM 1762 C C . VAL A 1 213 ? -9.041 -10.855 -20.690 1.00 41.47 213 VAL A C 1
ATOM 1764 O O . VAL A 1 213 ? -9.338 -9.868 -20.021 1.00 41.47 213 VAL A O 1
ATOM 1767 N N . ILE A 1 214 ? -7.975 -11.603 -20.416 1.00 41.91 214 ILE A N 1
ATOM 1768 C CA . ILE A 1 214 ? -6.915 -11.190 -19.519 1.00 41.91 214 ILE A CA 1
ATOM 1769 C C . ILE A 1 214 ? -6.226 -10.046 -20.263 1.00 41.91 214 ILE A C 1
ATOM 1771 O O . ILE A 1 214 ? -5.442 -10.284 -21.174 1.00 41.91 214 ILE A O 1
ATOM 1775 N N . ASP A 1 215 ? -6.628 -8.824 -19.916 1.00 44.62 215 ASP A N 1
ATOM 1776 C CA . ASP A 1 215 ? -6.144 -7.538 -20.424 1.00 44.62 215 ASP A CA 1
ATOM 1777 C C . ASP A 1 215 ? -4.696 -7.550 -20.951 1.00 44.62 215 ASP A C 1
ATOM 1779 O O . ASP A 1 215 ? -3.780 -8.040 -20.283 1.00 44.62 215 ASP A O 1
ATOM 1783 N N . GLY A 1 216 ? -4.510 -6.912 -22.113 1.00 52.94 216 GLY A N 1
ATOM 1784 C CA . GLY A 1 216 ? -3.454 -7.123 -23.118 1.00 52.94 216 GLY A CA 1
ATOM 1785 C C . GLY A 1 216 ? -1.970 -7.033 -22.735 1.00 52.94 216 GLY A C 1
ATOM 1786 O O . GLY A 1 216 ? -1.135 -7.292 -23.592 1.00 52.94 216 GLY A O 1
ATOM 1787 N N . ASP A 1 217 ? -1.601 -6.758 -21.483 1.00 54.09 217 ASP A N 1
ATOM 1788 C CA . ASP A 1 217 ? -0.187 -6.713 -21.066 1.00 54.09 217 ASP A CA 1
ATOM 1789 C C . ASP A 1 217 ? 0.380 -8.101 -20.673 1.00 54.09 217 ASP A C 1
ATOM 1791 O O . ASP A 1 217 ? 1.565 -8.240 -20.362 1.00 54.09 217 ASP A O 1
ATOM 1795 N N . VAL A 1 218 ? -0.460 -9.145 -20.610 1.00 55.62 218 VAL A N 1
ATOM 1796 C CA . VAL A 1 218 ? -0.081 -10.461 -20.047 1.00 55.62 218 VAL A CA 1
ATOM 1797 C C . VAL A 1 218 ? 0.772 -11.313 -20.987 1.00 55.62 218 VAL A C 1
ATOM 1799 O O . VAL A 1 218 ? 1.536 -12.153 -20.505 1.00 55.62 218 VAL A O 1
ATOM 1802 N N . TRP A 1 219 ? 0.715 -11.044 -22.287 1.00 62.12 219 TRP A N 1
ATOM 1803 C CA . TRP A 1 219 ? 1.460 -11.779 -23.312 1.00 62.12 219 TRP A CA 1
ATOM 1804 C C . TRP A 1 219 ? 2.446 -10.900 -24.077 1.00 62.12 219 TRP A C 1
ATOM 1806 O O . TRP A 1 219 ? 2.880 -11.295 -25.153 1.00 62.12 219 TRP A O 1
ATOM 1816 N N . LEU A 1 220 ? 2.806 -9.726 -23.536 1.00 77.75 220 LEU A N 1
ATOM 1817 C CA . LEU A 1 220 ? 3.787 -8.877 -24.199 1.00 77.75 220 LEU A CA 1
ATOM 1818 C C . LEU A 1 220 ? 5.130 -9.612 -24.264 1.00 77.75 220 LEU A C 1
ATOM 1820 O O . LEU A 1 220 ? 5.758 -9.905 -23.244 1.00 77.75 220 LEU A O 1
ATOM 1824 N N . ASN A 1 221 ? 5.526 -9.936 -25.483 1.00 84.19 221 ASN A N 1
ATOM 1825 C CA . ASN A 1 221 ? 6.733 -10.625 -25.856 1.00 84.19 221 ASN A CA 1
ATOM 1826 C C . ASN A 1 221 ? 7.295 -9.928 -27.099 1.00 84.19 221 ASN A C 1
ATOM 1828 O O . ASN A 1 221 ? 6.692 -9.946 -28.173 1.00 84.19 221 ASN A O 1
ATOM 1832 N N . TYR A 1 222 ? 8.470 -9.322 -26.941 1.00 90.50 222 TYR A N 1
ATOM 1833 C CA . TYR A 1 222 ? 9.113 -8.576 -28.013 1.00 90.50 222 TYR A CA 1
ATOM 1834 C C . TYR A 1 222 ? 9.430 -9.461 -29.225 1.00 90.50 222 TYR A C 1
ATOM 1836 O O . TYR A 1 222 ? 9.162 -9.069 -30.353 1.00 90.50 222 TYR A O 1
ATOM 1844 N N . ALA A 1 223 ? 9.896 -10.693 -28.986 1.00 89.56 223 ALA A N 1
ATOM 1845 C CA . ALA A 1 223 ? 10.213 -11.659 -30.039 1.00 89.56 223 ALA A CA 1
ATOM 1846 C C . ALA A 1 223 ? 8.994 -12.107 -30.864 1.00 89.56 223 ALA A C 1
ATOM 1848 O O . ALA A 1 223 ? 9.161 -12.623 -31.965 1.00 89.56 223 ALA A O 1
ATOM 1849 N N . GLU A 1 224 ? 7.782 -11.940 -30.329 1.00 89.69 224 GLU A N 1
ATOM 1850 C CA . GLU A 1 224 ? 6.518 -12.272 -31.000 1.00 89.69 224 GLU A CA 1
ATOM 1851 C C . GLU A 1 224 ? 5.873 -11.033 -31.649 1.00 89.69 224 GLU A C 1
ATOM 1853 O O . GLU A 1 224 ? 4.708 -11.085 -32.037 1.00 89.69 224 GLU A O 1
ATOM 1858 N N . ASN A 1 225 ? 6.594 -9.904 -31.733 1.00 89.56 225 ASN A N 1
ATOM 1859 C CA . ASN A 1 225 ? 6.070 -8.601 -32.162 1.00 89.56 225 ASN A CA 1
ATOM 1860 C C . ASN A 1 225 ? 4.834 -8.142 -31.367 1.00 89.56 225 ASN A C 1
ATOM 1862 O O . ASN A 1 225 ? 4.022 -7.350 -31.842 1.00 89.56 225 ASN A O 1
ATOM 1866 N N . ASN A 1 226 ? 4.696 -8.619 -30.130 1.00 89.12 226 ASN A N 1
ATOM 1867 C CA . ASN A 1 226 ? 3.624 -8.245 -29.223 1.00 89.12 226 ASN A CA 1
ATOM 1868 C C . ASN A 1 226 ? 4.218 -7.424 -28.078 1.00 89.12 226 ASN A C 1
ATOM 1870 O O . ASN A 1 226 ? 4.548 -7.961 -27.030 1.00 89.12 226 ASN A O 1
ATOM 1874 N N . TYR A 1 227 ? 4.431 -6.127 -28.262 1.00 91.19 227 TYR A N 1
ATOM 1875 C CA . TYR A 1 227 ? 5.049 -5.276 -27.243 1.00 91.19 227 TYR A CA 1
ATOM 1876 C C . TYR A 1 227 ? 4.346 -3.923 -27.150 1.00 91.19 227 TYR A C 1
ATOM 1878 O O . TYR A 1 227 ? 3.686 -3.468 -28.080 1.00 91.19 227 TYR A O 1
ATOM 1886 N N . LYS A 1 228 ? 4.497 -3.261 -26.000 1.00 92.25 228 LYS A N 1
ATOM 1887 C CA . LYS A 1 228 ? 3.919 -1.941 -25.744 1.00 92.25 228 LYS A CA 1
ATOM 1888 C C . LYS A 1 228 ? 4.974 -1.024 -25.155 1.00 92.25 228 LYS A C 1
ATOM 1890 O O . LYS A 1 228 ? 5.428 -1.251 -24.033 1.00 92.25 228 LYS A O 1
ATOM 1895 N N . PHE A 1 229 ? 5.327 0.032 -25.880 1.00 93.75 229 PHE A N 1
ATOM 1896 C CA . PHE A 1 229 ? 6.081 1.133 -25.295 1.00 93.75 229 PHE A CA 1
ATOM 1897 C C . PHE A 1 229 ? 5.211 1.858 -24.268 1.00 93.75 229 PHE A C 1
ATOM 1899 O O . PHE A 1 229 ? 4.027 2.100 -24.493 1.00 93.75 229 PHE A O 1
ATOM 1906 N N . CYS A 1 230 ? 5.797 2.175 -23.121 1.00 89.25 230 CYS A N 1
ATOM 1907 C CA . CYS A 1 230 ? 5.181 3.013 -22.091 1.00 89.25 230 CYS A CA 1
ATOM 1908 C C . CYS A 1 230 ? 5.904 4.350 -21.907 1.00 89.25 230 CYS A C 1
ATOM 1910 O O . CYS A 1 230 ? 5.470 5.185 -21.119 1.00 89.25 230 CYS A O 1
ATOM 1912 N N . TYR A 1 231 ? 7.032 4.511 -22.596 1.00 93.50 231 TYR A N 1
ATOM 1913 C CA . TYR A 1 231 ? 7.799 5.736 -22.758 1.00 93.50 231 TYR A CA 1
ATOM 1914 C C . TYR A 1 231 ? 8.683 5.545 -23.991 1.00 93.50 231 TYR A C 1
ATOM 1916 O O . TYR A 1 231 ? 9.323 4.495 -24.112 1.00 93.50 231 TYR A O 1
ATOM 1924 N N . ARG A 1 232 ? 8.725 6.519 -24.902 1.00 94.94 232 ARG A N 1
ATOM 1925 C CA . ARG A 1 232 ? 9.508 6.412 -26.142 1.00 94.94 232 ARG A CA 1
ATOM 1926 C C . ARG A 1 232 ? 10.192 7.728 -26.466 1.00 94.94 232 ARG A C 1
ATOM 1928 O O . ARG A 1 232 ? 9.577 8.788 -26.354 1.00 94.94 232 ARG A O 1
ATOM 1935 N N . VAL A 1 233 ? 11.444 7.646 -26.896 1.00 92.25 233 VAL A N 1
ATOM 1936 C CA . VAL A 1 233 ? 12.243 8.786 -27.358 1.00 92.25 233 VAL A CA 1
ATOM 1937 C C . VAL A 1 233 ? 12.803 8.510 -28.750 1.00 92.25 233 VAL A C 1
ATOM 1939 O O . VAL A 1 233 ? 12.879 7.353 -29.153 1.00 92.25 233 VAL A O 1
ATOM 1942 N N . ASP A 1 234 ? 13.164 9.560 -29.482 1.00 91.44 234 ASP A N 1
ATOM 1943 C CA . ASP A 1 234 ? 13.876 9.451 -30.759 1.00 91.44 234 ASP A CA 1
ATOM 1944 C C . ASP A 1 234 ? 15.406 9.552 -30.593 1.00 91.44 234 ASP A C 1
ATOM 1946 O O . ASP A 1 234 ? 15.932 9.732 -29.488 1.00 91.44 234 ASP A O 1
ATOM 1950 N N . ARG A 1 235 ? 16.135 9.474 -31.715 1.00 88.44 235 ARG A N 1
ATOM 1951 C CA . ARG A 1 235 ? 17.604 9.611 -31.779 1.00 88.44 235 ARG A CA 1
ATOM 1952 C C . ARG A 1 235 ? 18.125 10.954 -31.258 1.00 88.44 235 ARG A C 1
ATOM 1954 O O . ARG A 1 235 ? 19.271 11.035 -30.828 1.00 88.44 235 ARG A O 1
ATOM 1961 N N . SER A 1 236 ? 17.305 12.004 -31.299 1.00 89.38 236 SER A N 1
ATOM 1962 C CA . SER A 1 236 ? 17.609 13.331 -30.748 1.00 89.38 236 SER A CA 1
ATOM 1963 C C . SER A 1 236 ? 17.165 13.472 -29.288 1.00 89.38 236 SER A C 1
ATOM 1965 O O . SER A 1 236 ? 17.248 14.562 -28.721 1.00 89.38 236 SER A O 1
ATOM 1967 N N . CYS A 1 237 ? 16.715 12.380 -28.664 1.00 88.69 237 CYS A N 1
ATOM 1968 C CA . CYS A 1 237 ? 16.211 12.319 -27.298 1.00 88.69 237 CYS A CA 1
ATOM 1969 C C . CYS A 1 237 ? 14.963 13.169 -27.050 1.00 88.69 237 CYS A C 1
ATOM 1971 O O . CYS A 1 237 ? 14.678 13.540 -25.907 1.00 88.69 237 CYS A O 1
ATOM 1973 N N . LYS A 1 238 ? 14.199 13.466 -28.106 1.00 92.94 238 LYS A N 1
ATOM 1974 C CA . LYS A 1 238 ? 12.881 14.078 -27.994 1.00 92.94 238 LYS A CA 1
ATOM 1975 C C . LYS A 1 238 ? 11.865 13.002 -27.631 1.00 92.94 238 LYS A C 1
ATOM 1977 O O . LYS A 1 238 ? 11.913 11.882 -28.132 1.00 92.94 238 LYS A O 1
ATOM 1982 N N . ILE A 1 239 ? 10.937 13.350 -26.748 1.00 92.69 239 ILE A N 1
ATOM 1983 C CA . ILE A 1 239 ? 9.873 12.449 -26.306 1.00 92.69 239 ILE A CA 1
ATOM 1984 C C . ILE A 1 239 ? 8.891 12.238 -27.467 1.00 92.69 239 ILE A C 1
ATOM 1986 O O . ILE A 1 239 ? 8.272 13.192 -27.937 1.00 92.69 239 ILE A O 1
ATOM 1990 N N . LEU A 1 240 ? 8.773 10.989 -27.924 1.00 93.62 240 LEU A N 1
ATOM 1991 C CA . LEU A 1 240 ? 7.768 10.530 -28.890 1.00 93.62 240 LEU A CA 1
ATOM 1992 C C . LEU A 1 240 ? 6.509 10.012 -28.187 1.00 93.62 240 LEU A C 1
ATOM 1994 O O . LEU A 1 240 ? 5.414 10.100 -28.732 1.00 93.62 240 LEU A O 1
ATOM 1998 N N . GLN A 1 241 ? 6.672 9.461 -26.982 1.00 93.19 241 GLN A N 1
ATOM 1999 C CA . GLN A 1 241 ? 5.583 8.997 -26.131 1.00 93.19 241 GLN A CA 1
ATOM 2000 C C . GLN A 1 241 ? 5.898 9.327 -24.672 1.00 93.19 241 GLN A C 1
ATOM 2002 O O . GLN A 1 241 ? 6.948 8.923 -24.160 1.00 93.19 241 GLN A O 1
ATOM 2007 N N . ASP A 1 242 ? 4.974 10.032 -24.017 1.00 88.44 242 ASP A N 1
ATOM 2008 C CA . ASP A 1 242 ? 5.086 10.438 -22.617 1.00 88.44 242 ASP A CA 1
ATOM 2009 C C . ASP A 1 242 ? 5.171 9.247 -21.657 1.00 88.44 242 ASP A C 1
ATOM 2011 O O . ASP A 1 242 ? 4.836 8.106 -21.981 1.00 88.44 242 ASP A O 1
ATOM 2015 N N . PHE A 1 243 ? 5.671 9.514 -20.450 1.00 83.12 243 PHE A N 1
ATOM 2016 C CA . PHE A 1 243 ? 5.884 8.480 -19.447 1.00 83.12 243 PHE A CA 1
ATOM 2017 C C . PHE A 1 243 ? 4.556 8.015 -18.835 1.00 83.12 243 PHE A C 1
ATOM 2019 O O . PHE A 1 243 ? 4.011 8.640 -17.927 1.00 83.12 243 PHE A O 1
ATOM 2026 N N . GLU A 1 244 ? 4.088 6.849 -19.271 1.00 81.88 244 GLU A N 1
ATOM 2027 C CA . GLU A 1 244 ? 2.878 6.182 -18.774 1.00 81.88 244 GLU A CA 1
ATOM 2028 C C . GLU A 1 244 ? 3.179 4.827 -18.122 1.00 81.88 244 GLU A C 1
ATOM 2030 O O . GLU A 1 244 ? 2.280 4.048 -17.799 1.00 81.88 244 GLU A O 1
ATOM 2035 N N . CYS A 1 245 ? 4.455 4.526 -17.881 1.00 74.62 245 CYS A N 1
ATOM 2036 C CA . CYS A 1 245 ? 4.909 3.228 -17.389 1.00 74.62 245 CYS A CA 1
ATOM 2037 C C . CYS A 1 245 ? 4.346 2.819 -16.014 1.00 74.62 245 CYS A C 1
ATOM 2039 O O . CYS A 1 245 ? 4.355 1.638 -15.666 1.00 74.62 245 CYS A O 1
ATOM 2041 N N . GLY A 1 246 ? 3.785 3.761 -15.246 1.00 67.75 246 GLY A N 1
ATOM 2042 C CA . GLY A 1 2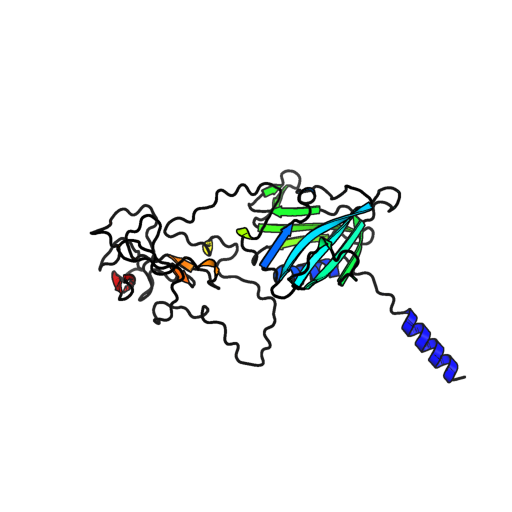46 ? 3.017 3.457 -14.033 1.00 67.75 246 GLY A CA 1
ATOM 2043 C C . GLY A 1 246 ? 1.748 2.626 -14.284 1.00 67.75 246 GLY A C 1
ATOM 2044 O O . GLY A 1 246 ? 1.236 2.005 -13.353 1.00 67.75 246 GLY A O 1
ATOM 2045 N N . THR A 1 247 ? 1.258 2.581 -15.527 1.00 74.06 247 THR A N 1
ATOM 2046 C CA . THR A 1 247 ? 0.071 1.810 -15.930 1.00 74.06 247 THR A CA 1
ATOM 2047 C C . THR A 1 247 ? 0.380 0.354 -16.296 1.00 74.06 247 THR A C 1
ATOM 2049 O O . THR A 1 247 ? -0.535 -0.472 -16.290 1.00 74.06 247 THR A O 1
ATOM 2052 N N . CYS A 1 248 ? 1.648 0.001 -16.554 1.00 71.50 248 CYS A N 1
ATOM 2053 C CA . CYS A 1 248 ? 2.027 -1.347 -16.977 1.00 71.50 248 CYS A CA 1
ATOM 2054 C C . CYS A 1 248 ? 1.733 -2.380 -15.880 1.00 71.50 248 CYS A C 1
ATOM 2056 O O . CYS A 1 248 ? 2.261 -2.311 -14.762 1.00 71.50 248 CYS A O 1
ATOM 2058 N N . LYS A 1 249 ? 0.921 -3.395 -16.195 1.00 65.56 249 LYS A N 1
ATOM 2059 C CA . LYS A 1 249 ? 0.451 -4.359 -15.181 1.00 65.56 249 LYS A CA 1
ATOM 2060 C C . LYS A 1 249 ? 1.555 -5.265 -14.625 1.00 65.56 249 LYS A C 1
ATOM 2062 O O . LYS A 1 249 ? 1.483 -5.639 -13.455 1.00 65.56 249 LYS A O 1
ATOM 2067 N N . ARG A 1 250 ? 2.575 -5.586 -15.432 1.00 68.00 250 ARG A N 1
ATOM 2068 C CA . ARG A 1 250 ? 3.732 -6.433 -15.066 1.00 68.00 250 ARG A CA 1
ATOM 2069 C C . ARG A 1 250 ? 5.041 -5.659 -14.880 1.00 68.00 250 ARG A C 1
ATOM 2071 O O . ARG A 1 250 ? 6.117 -6.245 -14.943 1.00 68.00 250 ARG A O 1
ATOM 2078 N N . GLY A 1 251 ? 4.945 -4.358 -14.611 1.00 74.62 251 GLY A N 1
ATOM 2079 C CA . GLY A 1 251 ? 6.108 -3.478 -14.612 1.00 74.62 251 GLY A CA 1
ATOM 2080 C C . GLY A 1 251 ? 6.543 -3.139 -16.033 1.00 74.62 251 GLY A C 1
ATOM 2081 O O . GLY A 1 251 ? 5.835 -3.423 -16.999 1.00 74.62 251 GLY A O 1
ATOM 2082 N N . TRP A 1 252 ? 7.681 -2.477 -16.152 1.00 87.19 252 TRP A N 1
ATOM 2083 C CA . TRP A 1 252 ? 8.204 -1.987 -17.417 1.00 87.19 252 TRP A CA 1
ATOM 2084 C C . TRP A 1 252 ? 9.708 -2.043 -17.380 1.00 87.19 252 TRP A C 1
ATOM 2086 O O . TRP A 1 252 ? 10.228 -1.708 -16.333 1.00 87.19 252 TRP A O 1
ATOM 2096 N N . TYR A 1 253 ? 10.387 -2.349 -18.481 1.00 85.19 253 TYR A N 1
ATOM 2097 C CA . TYR A 1 253 ? 11.845 -2.404 -18.560 1.00 85.19 253 TYR A CA 1
ATOM 2098 C C . TYR A 1 253 ? 12.424 -1.412 -19.558 1.00 85.19 253 TYR A C 1
ATOM 2100 O O . TYR A 1 253 ? 11.780 -1.054 -20.541 1.00 85.19 253 TYR A O 1
ATOM 2108 N N . SER A 1 254 ? 13.634 -0.930 -19.271 1.00 88.69 254 SER A N 1
ATOM 2109 C CA . SER A 1 254 ? 14.359 -0.053 -20.192 1.00 88.69 254 SER A CA 1
ATOM 2110 C C . SER A 1 254 ? 14.985 -0.888 -21.304 1.00 88.69 254 SER A C 1
ATOM 2112 O O . SER A 1 254 ? 15.502 -1.975 -21.042 1.00 88.69 254 SER A O 1
ATOM 2114 N N . VAL A 1 255 ? 14.975 -0.360 -22.521 1.00 91.75 255 VAL A N 1
ATOM 2115 C CA . VAL A 1 255 ? 15.666 -0.962 -23.664 1.00 91.75 255 VAL A CA 1
ATOM 2116 C C . VAL A 1 255 ? 16.904 -0.152 -24.039 1.00 91.75 255 VAL A C 1
ATOM 2118 O O . VAL A 1 255 ? 17.054 1.002 -23.632 1.00 91.75 255 VAL A O 1
ATOM 2121 N N . VAL A 1 256 ? 17.818 -0.777 -24.779 1.00 89.19 256 VAL A N 1
ATOM 2122 C CA . VAL A 1 256 ? 18.980 -0.101 -25.362 1.00 89.19 256 VAL A CA 1
ATOM 2123 C C . VAL A 1 256 ? 18.584 0.389 -26.749 1.00 89.19 256 VAL A C 1
ATOM 2125 O O . VAL A 1 256 ? 18.428 -0.419 -27.653 1.00 89.19 256 VAL A O 1
ATOM 2128 N N . ASP A 1 257 ? 18.398 1.692 -26.912 1.00 89.94 257 ASP A N 1
ATOM 2129 C CA . ASP A 1 257 ? 18.000 2.329 -28.171 1.00 89.94 257 ASP A CA 1
ATOM 2130 C C . ASP A 1 257 ? 18.992 3.447 -28.549 1.00 89.94 257 ASP A C 1
ATOM 2132 O O . ASP A 1 257 ? 19.959 3.243 -29.289 1.00 89.94 257 ASP A O 1
ATOM 2136 N N . HIS A 1 258 ? 18.829 4.625 -27.955 1.00 87.81 258 HIS A N 1
ATOM 2137 C CA . HIS A 1 258 ? 19.560 5.845 -28.255 1.00 87.81 258 HIS A CA 1
ATOM 2138 C C . HIS A 1 258 ? 20.466 6.242 -27.081 1.00 87.81 258 HIS A C 1
ATOM 2140 O O . HIS A 1 258 ? 20.234 5.902 -25.908 1.00 87.81 258 HIS A O 1
ATOM 2146 N N . ALA A 1 259 ? 21.523 7.008 -27.365 1.00 83.62 259 ALA A N 1
ATOM 2147 C CA . ALA A 1 259 ? 22.488 7.443 -26.355 1.00 83.62 259 ALA A CA 1
ATOM 2148 C C . ALA A 1 259 ? 21.982 8.619 -25.494 1.00 83.62 259 ALA A C 1
ATOM 2150 O O . ALA A 1 259 ? 22.725 9.533 -25.146 1.00 83.62 259 ALA A O 1
ATOM 2151 N N . CYS A 1 260 ? 20.707 8.587 -25.100 1.00 83.50 260 CYS A N 1
ATOM 2152 C CA . CYS A 1 260 ? 20.074 9.657 -24.341 1.00 83.50 260 CYS A CA 1
ATOM 2153 C C . CYS A 1 260 ? 20.544 9.706 -22.889 1.00 83.50 260 CYS A C 1
ATOM 2155 O O . CYS A 1 260 ? 20.512 8.693 -22.179 1.00 83.50 260 CYS A O 1
ATOM 2157 N N . LYS A 1 261 ? 20.938 10.908 -22.447 1.00 75.44 261 LYS A N 1
ATOM 2158 C CA . LYS A 1 261 ? 21.471 11.190 -21.104 1.00 75.44 261 LYS A CA 1
ATOM 2159 C C . LYS A 1 261 ? 20.457 10.910 -19.989 1.00 75.44 261 LYS A C 1
ATOM 2161 O O . LYS A 1 261 ? 20.830 10.404 -18.940 1.00 75.44 261 LYS A O 1
ATOM 2166 N N . ASN A 1 262 ? 19.174 11.175 -20.245 1.00 68.50 262 ASN A N 1
ATOM 2167 C CA . ASN A 1 262 ? 18.088 11.024 -19.264 1.00 68.50 262 ASN A CA 1
ATOM 2168 C C . ASN A 1 262 ? 17.408 9.643 -19.294 1.00 68.50 262 ASN A C 1
ATOM 2170 O O . ASN A 1 262 ? 16.401 9.436 -18.622 1.00 68.50 262 ASN A O 1
ATOM 2174 N N . GLY A 1 263 ? 17.939 8.696 -20.069 1.00 70.25 263 GLY A N 1
ATOM 2175 C CA . GLY A 1 263 ? 17.323 7.386 -20.260 1.00 70.25 263 GLY A CA 1
ATOM 2176 C C . GLY A 1 263 ? 16.747 7.174 -21.655 1.00 70.25 263 GLY A C 1
ATOM 2177 O O . GLY A 1 263 ? 16.441 8.131 -22.358 1.00 70.25 263 GLY A O 1
ATOM 2178 N N . GLY A 1 264 ? 16.659 5.904 -22.051 1.00 84.25 264 GLY A N 1
ATOM 2179 C CA . GLY A 1 264 ? 16.046 5.466 -23.306 1.00 84.25 264 GLY A CA 1
ATOM 2180 C C . GLY A 1 264 ? 14.583 5.058 -23.136 1.00 84.25 264 GLY A C 1
ATOM 2181 O O . GLY A 1 264 ? 14.006 5.178 -22.042 1.00 84.25 264 GLY A O 1
ATOM 2182 N N . SER A 1 265 ? 14.008 4.535 -24.214 1.00 93.00 265 SER A N 1
ATOM 2183 C CA . SER A 1 265 ? 12.638 4.027 -24.276 1.00 93.00 265 SER A CA 1
ATOM 2184 C C . SER A 1 265 ? 12.397 2.874 -23.296 1.00 93.00 265 SER A C 1
ATOM 2186 O O . SER A 1 265 ? 13.320 2.235 -22.774 1.00 93.00 265 SER A O 1
ATOM 2188 N N . LYS A 1 266 ? 11.120 2.626 -22.995 1.00 92.56 266 LYS A N 1
ATOM 2189 C CA . LYS A 1 266 ? 10.674 1.648 -21.998 1.00 92.56 266 LYS A CA 1
ATOM 2190 C C . LYS A 1 266 ? 9.501 0.840 -22.524 1.00 92.56 266 LYS A C 1
ATOM 2192 O O . LYS A 1 266 ? 8.573 1.400 -23.108 1.00 92.56 266 LYS A O 1
ATOM 2197 N N . LEU A 1 267 ? 9.522 -0.460 -22.260 1.00 91.81 267 LEU A N 1
ATOM 2198 C CA . LEU A 1 267 ? 8.481 -1.408 -22.651 1.00 91.81 267 LEU A CA 1
ATOM 2199 C C . LEU A 1 267 ? 7.734 -1.922 -21.425 1.00 91.81 267 LEU A C 1
ATOM 2201 O O . LEU A 1 267 ? 8.363 -2.239 -20.420 1.00 91.81 267 LEU A O 1
ATOM 2205 N N . CYS A 1 268 ? 6.411 -2.056 -21.506 1.00 87.38 268 CYS A N 1
ATOM 2206 C CA . CYS A 1 268 ? 5.642 -2.802 -20.514 1.00 87.38 268 CYS A CA 1
ATOM 2207 C C . CYS A 1 268 ? 5.986 -4.297 -20.594 1.00 87.38 268 CYS A C 1
ATOM 2209 O O . CYS A 1 268 ? 6.066 -4.865 -21.681 1.00 87.38 268 CYS A O 1
ATOM 2211 N N . GLY A 1 269 ? 6.121 -4.949 -19.440 1.00 86.00 269 GLY A N 1
ATOM 2212 C CA . GLY A 1 269 ? 6.351 -6.388 -19.350 1.00 86.00 269 GLY A CA 1
ATOM 2213 C C . GLY A 1 269 ? 7.494 -6.754 -18.413 1.00 86.00 269 GLY A C 1
ATOM 2214 O O . GLY A 1 269 ? 8.092 -5.911 -17.746 1.00 86.00 269 GLY A O 1
ATOM 2215 N N . SER A 1 270 ? 7.789 -8.049 -18.359 1.00 79.38 270 SER A N 1
ATOM 2216 C CA . SER A 1 270 ? 8.942 -8.576 -17.631 1.00 79.38 270 SER A CA 1
ATOM 2217 C C . SER A 1 270 ? 10.127 -8.683 -18.584 1.00 79.38 270 SER A C 1
ATOM 2219 O O . SER A 1 270 ? 10.008 -9.315 -19.630 1.00 79.38 270 SER A O 1
ATOM 2221 N N . SER A 1 271 ? 11.261 -8.082 -18.219 1.00 80.94 271 SER A N 1
ATOM 2222 C CA . SER A 1 271 ? 12.476 -8.137 -19.037 1.00 80.94 271 SER A CA 1
ATOM 2223 C C . SER A 1 271 ? 12.921 -9.585 -19.259 1.00 80.94 271 SER A C 1
ATOM 2225 O O . SER A 1 271 ? 13.207 -10.308 -18.303 1.00 80.94 271 SER A O 1
ATOM 2227 N N . ARG A 1 272 ? 12.993 -9.987 -20.531 1.00 85.94 272 ARG A N 1
ATOM 2228 C CA . ARG A 1 272 ? 13.679 -11.198 -21.018 1.00 85.94 272 ARG A CA 1
ATOM 2229 C C . ARG A 1 272 ? 14.930 -10.820 -21.805 1.00 85.94 272 ARG A C 1
ATOM 2231 O O . ARG A 1 272 ? 15.250 -11.435 -22.819 1.00 85.94 272 ARG A O 1
ATOM 2238 N N . CYS A 1 273 ? 15.577 -9.732 -21.393 1.00 84.69 273 CYS A N 1
ATOM 2239 C CA . CYS A 1 273 ? 16.666 -9.179 -22.170 1.00 84.69 273 CYS A CA 1
ATOM 2240 C C . CYS A 1 273 ? 17.786 -10.210 -22.392 1.00 84.69 273 CYS A C 1
ATOM 2242 O O . CYS A 1 273 ? 18.007 -11.106 -21.572 1.00 84.69 273 CYS A O 1
ATOM 2244 N N . GLY A 1 274 ? 18.487 -10.094 -23.515 1.00 85.06 274 GLY A N 1
ATOM 2245 C CA . GLY A 1 274 ? 19.615 -10.958 -23.856 1.00 85.06 274 GLY A CA 1
ATOM 2246 C C . GLY A 1 274 ? 19.246 -12.296 -24.509 1.00 85.06 274 GLY A C 1
ATOM 2247 O O . GLY A 1 274 ? 20.137 -12.981 -25.009 1.00 85.06 274 GLY A O 1
ATOM 2248 N N . GLU A 1 275 ? 17.968 -12.688 -24.519 1.00 92.31 275 GLU A N 1
ATOM 2249 C CA . GLU A 1 275 ? 17.489 -13.871 -25.246 1.00 92.31 275 GLU A CA 1
ATOM 2250 C C . GLU A 1 275 ? 17.337 -13.596 -26.750 1.00 92.31 275 GLU A C 1
ATOM 2252 O O . GLU A 1 275 ? 17.196 -12.452 -27.181 1.00 92.31 275 GLU A O 1
ATOM 2257 N N . ARG A 1 276 ? 17.335 -14.657 -27.565 1.00 93.62 276 ARG A N 1
ATOM 2258 C CA . ARG A 1 276 ? 17.161 -14.551 -29.020 1.00 93.62 276 ARG A CA 1
ATOM 2259 C C . ARG A 1 276 ? 15.849 -13.832 -29.360 1.00 93.62 276 ARG A C 1
ATOM 2261 O O . ARG A 1 276 ? 14.793 -14.179 -28.838 1.00 93.62 276 ARG A O 1
ATOM 2268 N N . ASN A 1 277 ? 15.935 -12.855 -30.258 1.00 94.75 277 ASN A N 1
ATOM 2269 C CA . ASN A 1 277 ? 14.879 -11.931 -30.678 1.00 94.75 277 ASN A CA 1
ATOM 2270 C C . ASN A 1 277 ? 14.280 -11.059 -29.554 1.00 94.75 277 ASN A C 1
ATOM 2272 O O . ASN A 1 277 ? 13.253 -10.421 -29.764 1.00 94.75 277 ASN A O 1
ATOM 2276 N N . GLN A 1 278 ? 14.901 -10.999 -28.374 1.00 95.31 278 GLN A N 1
ATOM 2277 C CA . GLN A 1 278 ? 14.539 -10.051 -27.317 1.00 95.31 278 GLN A CA 1
ATOM 2278 C C . GLN A 1 278 ? 15.489 -8.845 -27.324 1.00 95.31 278 GLN A C 1
ATOM 2280 O O . GLN A 1 278 ? 16.594 -8.942 -27.869 1.00 95.31 278 GLN A O 1
ATOM 2285 N N . PRO A 1 279 ? 15.114 -7.724 -26.676 1.00 95.25 279 PRO A N 1
ATOM 2286 C CA . PRO A 1 279 ? 16.019 -6.603 -26.451 1.00 95.25 279 PRO A CA 1
ATOM 2287 C C . PRO A 1 279 ? 17.304 -7.046 -25.746 1.00 95.25 279 PRO A C 1
ATOM 2289 O O . PRO A 1 279 ? 17.276 -7.890 -24.852 1.00 95.25 279 PRO A O 1
ATOM 2292 N N . ALA A 1 280 ? 18.443 -6.473 -26.113 1.00 91.12 280 ALA A N 1
ATOM 2293 C CA . ALA A 1 280 ? 19.707 -6.722 -25.440 1.00 91.12 280 ALA A CA 1
ATOM 2294 C C . ALA A 1 280 ? 19.671 -6.168 -24.007 1.00 91.12 280 ALA A C 1
ATOM 2296 O O . ALA A 1 280 ? 19.060 -5.130 -23.741 1.00 91.12 280 ALA A O 1
ATOM 2297 N N . CYS A 1 281 ? 20.328 -6.852 -23.066 1.00 83.31 281 CYS A N 1
ATOM 2298 C CA . CYS A 1 281 ? 20.390 -6.370 -21.689 1.00 83.31 281 CYS A CA 1
ATOM 2299 C C . CYS A 1 281 ? 21.277 -5.128 -21.605 1.00 83.31 281 CYS A C 1
ATOM 2301 O O . CYS A 1 281 ? 22.425 -5.186 -22.044 1.00 83.31 281 CYS A O 1
ATOM 2303 N N . PRO A 1 282 ? 20.807 -4.017 -21.026 1.00 81.00 282 PRO A N 1
ATOM 2304 C CA . PRO A 1 282 ? 21.628 -2.823 -20.913 1.00 81.00 282 PRO A CA 1
ATOM 2305 C C . PRO A 1 282 ? 22.833 -3.039 -19.991 1.00 81.00 282 PRO A C 1
ATOM 2307 O O . PRO A 1 282 ? 22.716 -3.666 -18.939 1.00 81.00 282 PRO A O 1
ATOM 2310 N N . ARG A 1 283 ? 23.985 -2.455 -20.347 1.00 70.19 283 ARG A N 1
ATOM 2311 C CA . ARG A 1 283 ? 25.219 -2.502 -19.532 1.00 70.19 283 ARG A CA 1
ATOM 2312 C C . ARG A 1 283 ? 25.243 -1.561 -18.320 1.00 70.19 283 ARG A C 1
ATOM 2314 O O . ARG A 1 283 ? 26.240 -1.520 -17.606 1.00 70.19 283 ARG A O 1
ATOM 2321 N N . GLY A 1 284 ? 24.159 -0.831 -18.067 1.00 62.22 284 GLY A N 1
ATOM 2322 C CA . GLY A 1 284 ? 24.086 0.159 -16.991 1.00 62.22 284 GLY A CA 1
ATOM 2323 C C . GLY A 1 284 ? 24.588 1.548 -17.406 1.00 62.22 284 GLY A C 1
ATOM 2324 O O . GLY A 1 284 ? 24.945 1.786 -18.559 1.00 62.22 284 GLY A O 1
ATOM 2325 N N . THR A 1 285 ? 24.563 2.490 -16.461 1.00 56.91 285 THR A N 1
ATOM 2326 C CA . THR A 1 285 ? 24.885 3.915 -16.675 1.00 56.91 285 THR A CA 1
ATOM 2327 C C . THR A 1 285 ? 26.370 4.200 -16.889 1.00 56.91 285 THR A C 1
ATOM 2329 O O . THR A 1 285 ? 26.694 5.222 -17.480 1.00 56.91 285 THR A O 1
ATOM 2332 N N . GLY A 1 286 ? 27.263 3.304 -16.456 1.00 52.81 286 GLY A N 1
ATOM 2333 C CA . GLY A 1 286 ? 28.718 3.456 -16.595 1.00 52.81 286 GLY A CA 1
ATOM 2334 C C . GLY A 1 286 ? 29.290 3.062 -17.962 1.00 52.81 286 GLY A C 1
ATOM 2335 O O . GLY A 1 286 ? 30.505 3.037 -18.122 1.00 52.81 286 GLY A O 1
ATOM 2336 N N . PHE A 1 287 ? 28.448 2.700 -18.934 1.00 62.56 287 PHE A N 1
ATOM 2337 C CA . PHE A 1 287 ? 28.889 2.393 -20.294 1.00 62.56 287 PHE A CA 1
ATOM 2338 C C . PHE A 1 287 ? 28.935 3.675 -21.140 1.00 62.56 287 PHE A C 1
ATOM 2340 O O . PHE A 1 287 ? 27.891 4.242 -21.463 1.00 62.56 287 PHE A O 1
ATOM 2347 N N . GLU A 1 288 ? 30.141 4.112 -21.511 1.00 57.47 288 GLU A N 1
ATOM 2348 C CA . GLU A 1 288 ? 30.406 5.399 -22.175 1.00 57.47 288 GLU A CA 1
ATOM 2349 C C . GLU A 1 288 ? 30.933 5.252 -23.615 1.00 57.47 288 GLU A C 1
ATOM 2351 O O . GLU A 1 288 ? 31.863 5.943 -24.017 1.00 57.47 288 GLU A O 1
ATOM 2356 N N . GLU A 1 289 ? 30.348 4.369 -24.428 1.00 58.88 289 GLU A N 1
ATOM 2357 C CA . GLU A 1 289 ? 30.777 4.211 -25.830 1.00 58.88 289 GLU A CA 1
ATOM 2358 C C . GLU A 1 289 ? 29.638 4.475 -26.838 1.00 58.88 289 GLU A C 1
ATOM 2360 O O . GLU A 1 289 ? 29.116 3.546 -27.459 1.00 58.88 289 GLU A O 1
ATOM 2365 N N . PRO A 1 290 ? 29.180 5.731 -27.016 1.00 58.38 290 PRO A N 1
ATOM 2366 C CA . PRO A 1 290 ? 28.279 6.060 -28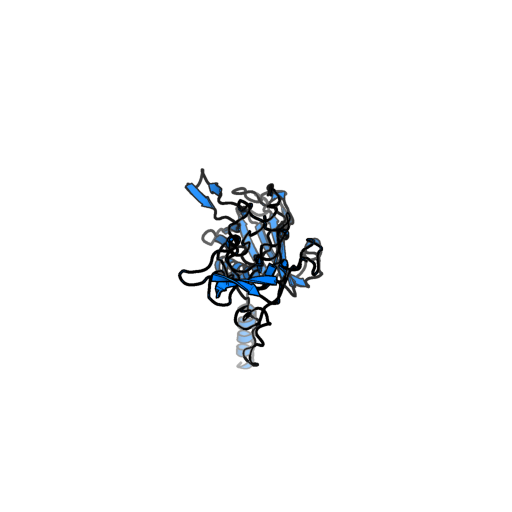.111 1.00 58.38 290 PRO A CA 1
ATOM 2367 C C . PRO A 1 290 ? 29.077 6.314 -29.396 1.00 58.38 290 PRO A C 1
ATOM 2369 O O . PRO A 1 290 ? 29.725 7.348 -29.542 1.00 58.38 290 PRO A O 1
ATOM 2372 N N . GLN A 1 291 ? 28.976 5.418 -30.379 1.00 57.50 291 GLN A N 1
ATOM 2373 C CA . GLN A 1 291 ? 29.296 5.786 -31.760 1.00 57.50 291 GLN A CA 1
ATOM 2374 C C . GLN A 1 291 ? 28.126 6.614 -32.314 1.00 57.50 291 GLN A C 1
ATOM 2376 O O . GLN A 1 291 ? 27.001 6.129 -32.410 1.00 57.50 291 GLN A O 1
ATOM 2381 N N . ASN A 1 292 ? 28.367 7.885 -32.651 1.00 63.16 292 ASN A N 1
ATOM 2382 C CA . ASN A 1 292 ? 27.400 8.765 -33.331 1.00 63.16 292 ASN A CA 1
ATOM 2383 C C . ASN A 1 292 ? 26.024 8.916 -32.640 1.00 63.16 292 ASN A C 1
ATOM 2385 O O . ASN A 1 292 ? 24.999 9.029 -33.309 1.00 63.16 292 ASN A O 1
ATOM 2389 N N . GLY A 1 293 ? 25.971 8.915 -31.303 1.00 66.31 293 GLY A N 1
ATOM 2390 C CA . GLY A 1 293 ? 24.736 9.198 -30.550 1.00 66.31 293 GLY A CA 1
ATOM 2391 C C . GLY A 1 293 ? 23.680 8.080 -30.547 1.00 66.31 293 GLY A C 1
ATOM 2392 O O . GLY A 1 293 ? 22.615 8.247 -29.950 1.00 66.31 293 GLY A O 1
ATOM 2393 N N . SER A 1 294 ? 23.970 6.922 -31.146 1.00 74.56 294 SER A N 1
ATOM 2394 C CA . SER A 1 294 ? 23.095 5.748 -31.122 1.00 74.56 294 SER A CA 1
ATOM 2395 C C . SER A 1 294 ? 23.796 4.560 -30.474 1.00 74.56 294 SER A C 1
ATOM 2397 O O . SER A 1 294 ? 24.982 4.323 -30.690 1.00 74.56 294 SER A O 1
ATOM 2399 N N . TYR A 1 295 ? 23.043 3.785 -29.696 1.00 80.88 295 TYR A N 1
ATOM 2400 C CA . TYR A 1 295 ? 23.488 2.484 -29.203 1.00 80.88 295 TYR A CA 1
ATOM 2401 C C . TYR A 1 295 ? 22.960 1.331 -30.061 1.00 80.88 295 TYR A C 1
ATOM 2403 O O . TYR A 1 295 ? 23.369 0.189 -29.859 1.00 80.88 295 TYR A O 1
ATOM 2411 N N . CYS A 1 296 ? 22.094 1.625 -31.031 1.00 86.69 296 CYS A N 1
ATOM 2412 C CA . CYS A 1 296 ? 21.441 0.655 -31.892 1.00 86.69 296 CYS A CA 1
ATOM 2413 C C . CYS A 1 296 ? 22.213 0.476 -33.206 1.00 86.69 296 CYS A C 1
ATOM 2415 O O . CYS A 1 296 ? 21.960 1.157 -34.196 1.00 86.69 296 CYS A O 1
ATOM 2417 N N . PHE A 1 297 ? 23.185 -0.435 -33.212 1.00 88.88 297 PHE A N 1
ATOM 2418 C CA . PHE A 1 297 ? 23.900 -0.889 -34.409 1.00 88.88 297 PHE A CA 1
ATOM 2419 C C . PHE A 1 297 ? 24.386 -2.331 -34.216 1.00 88.88 297 PHE A C 1
ATOM 2421 O O . PHE A 1 297 ? 24.466 -2.824 -33.087 1.00 88.88 297 PHE A O 1
ATOM 2428 N N . ARG A 1 298 ? 24.691 -3.032 -35.314 1.00 91.38 298 ARG A N 1
ATOM 2429 C CA . ARG A 1 298 ? 25.169 -4.421 -35.253 1.00 91.38 298 ARG A CA 1
ATOM 2430 C C . ARG A 1 298 ? 26.498 -4.507 -34.498 1.00 91.38 298 ARG A C 1
ATOM 2432 O O . ARG A 1 298 ? 27.422 -3.763 -34.805 1.00 91.38 298 ARG A O 1
ATOM 2439 N N . GLY A 1 299 ? 26.599 -5.431 -33.544 1.00 85.69 299 GLY A N 1
ATOM 2440 C CA . GLY A 1 299 ? 27.796 -5.609 -32.719 1.00 85.69 299 GLY A CA 1
ATOM 2441 C C . GLY A 1 299 ? 27.989 -4.517 -31.662 1.00 85.69 299 GLY A C 1
ATOM 2442 O O . GLY A 1 299 ? 29.053 -4.436 -31.048 1.00 85.69 299 GLY A O 1
ATOM 2443 N N . SER A 1 300 ? 26.975 -3.676 -31.429 1.00 86.50 300 SER A N 1
ATOM 2444 C CA . SER A 1 300 ? 26.999 -2.682 -30.361 1.00 86.50 300 SER A CA 1
ATOM 2445 C C . SER A 1 300 ? 27.258 -3.335 -29.010 1.00 86.50 300 SER A C 1
ATOM 2447 O O . SER A 1 300 ? 26.546 -4.250 -28.584 1.00 86.50 300 SER A O 1
ATOM 2449 N N . LYS A 1 301 ? 28.266 -2.814 -28.309 1.00 82.81 301 LYS A N 1
ATOM 2450 C CA . LYS A 1 301 ? 28.620 -3.238 -26.955 1.00 82.81 301 LYS A CA 1
ATOM 2451 C C . LYS A 1 301 ? 27.702 -2.637 -25.895 1.00 82.81 301 LYS A C 1
ATOM 2453 O O . LYS A 1 301 ? 27.808 -3.035 -24.745 1.00 82.81 301 LYS A O 1
ATOM 2458 N N . ALA A 1 302 ? 26.793 -1.727 -26.242 1.00 80.94 302 ALA A N 1
ATOM 2459 C CA . ALA A 1 302 ? 25.891 -1.102 -25.273 1.00 80.94 302 ALA A CA 1
ATOM 2460 C C . ALA A 1 302 ? 24.886 -2.089 -24.647 1.00 80.94 302 ALA A C 1
ATOM 2462 O O . ALA A 1 302 ? 24.378 -1.849 -23.548 1.00 80.94 302 ALA A O 1
ATOM 2463 N N . GLY A 1 303 ? 24.627 -3.205 -25.336 1.00 83.12 303 GLY A N 1
ATOM 2464 C CA . GLY A 1 303 ? 23.827 -4.324 -24.852 1.00 83.12 303 GLY A CA 1
ATOM 2465 C C . GLY A 1 303 ? 24.650 -5.593 -24.609 1.00 83.12 303 GLY A C 1
ATOM 2466 O O . GLY A 1 303 ? 25.747 -5.765 -25.141 1.00 83.12 303 GLY A O 1
ATOM 2467 N N . ILE A 1 304 ? 24.108 -6.493 -23.791 1.00 83.31 304 ILE A N 1
ATOM 2468 C CA . ILE A 1 304 ? 24.619 -7.842 -23.538 1.00 83.31 304 ILE A CA 1
ATOM 2469 C C . ILE A 1 304 ? 23.587 -8.849 -24.047 1.00 83.31 304 ILE A C 1
ATOM 2471 O O . ILE A 1 304 ? 22.401 -8.755 -23.716 1.00 83.31 304 ILE A O 1
ATOM 2475 N N . CYS A 1 305 ? 24.062 -9.823 -24.815 1.00 81.56 305 CYS A N 1
ATOM 2476 C CA . CYS A 1 305 ? 23.299 -10.983 -25.260 1.00 81.56 305 CYS A CA 1
ATOM 2477 C C . CYS A 1 305 ? 23.821 -12.257 -24.593 1.00 81.56 305 CYS A C 1
ATOM 2479 O O . CYS A 1 305 ? 24.945 -12.273 -24.090 1.00 81.56 305 CYS A O 1
ATOM 2481 N N . ARG A 1 306 ? 23.000 -13.315 -24.563 1.00 82.56 306 ARG A N 1
ATOM 2482 C CA . ARG A 1 306 ? 23.454 -14.652 -24.149 1.00 82.56 306 ARG A CA 1
ATOM 2483 C C . ARG A 1 306 ? 24.508 -15.197 -25.114 1.00 82.56 306 ARG A C 1
ATOM 2485 O O . ARG A 1 306 ? 24.572 -14.782 -26.270 1.00 82.56 306 ARG A O 1
ATOM 2492 N N . ASP A 1 307 ? 25.291 -16.154 -24.626 1.00 81.69 307 ASP A N 1
ATOM 2493 C CA . ASP A 1 307 ? 26.360 -16.796 -25.388 1.00 81.69 307 ASP A CA 1
ATOM 2494 C C . ASP A 1 307 ? 25.864 -17.315 -26.745 1.00 81.69 307 ASP A C 1
ATOM 2496 O O . ASP A 1 307 ? 24.809 -17.945 -26.850 1.00 81.69 307 ASP A O 1
ATOM 2500 N N . GLY A 1 308 ? 26.638 -17.029 -27.794 1.00 86.81 308 GLY A N 1
ATOM 2501 C CA . GLY A 1 308 ? 26.318 -17.408 -29.171 1.00 86.81 308 GLY A CA 1
ATOM 2502 C C . GLY A 1 308 ? 25.327 -16.489 -29.895 1.00 86.81 308 GLY A C 1
ATOM 2503 O O . GLY A 1 308 ? 24.917 -16.831 -31.001 1.00 86.81 308 GLY A O 1
ATOM 2504 N N . LEU A 1 309 ? 24.941 -15.351 -29.303 1.00 88.06 309 LEU A N 1
ATOM 2505 C CA . LEU A 1 309 ? 24.100 -14.329 -29.937 1.00 88.06 309 LEU A CA 1
ATOM 2506 C C . LEU A 1 309 ? 24.861 -13.005 -30.090 1.00 88.06 309 LEU A C 1
ATOM 2508 O O . LEU A 1 309 ? 25.645 -12.619 -29.221 1.00 88.06 309 LEU A O 1
ATOM 2512 N N . GLU A 1 310 ? 24.578 -12.278 -31.167 1.00 92.19 310 GLU A N 1
ATOM 2513 C CA . GLU A 1 310 ? 25.125 -10.942 -31.427 1.00 92.19 310 GLU A CA 1
ATOM 2514 C C . GLU A 1 310 ? 24.045 -9.868 -31.272 1.00 92.19 310 GLU A C 1
ATOM 2516 O O . GLU A 1 310 ? 22.848 -10.119 -31.426 1.00 92.19 310 GLU A O 1
ATOM 2521 N N . THR A 1 311 ? 24.465 -8.637 -30.984 1.00 92.25 311 THR A N 1
ATOM 2522 C CA . THR A 1 311 ? 23.557 -7.493 -30.935 1.00 92.25 311 THR A CA 1
ATOM 2523 C C . THR A 1 311 ? 23.236 -6.987 -32.344 1.00 92.25 311 THR A C 1
ATOM 2525 O O . THR A 1 311 ? 24.124 -6.838 -33.186 1.00 92.25 311 THR A O 1
ATOM 2528 N N . TYR A 1 312 ? 21.965 -6.683 -32.602 1.00 95.19 312 TYR A N 1
ATOM 2529 C CA . TYR A 1 312 ? 21.462 -6.118 -33.857 1.00 95.19 312 TYR A CA 1
ATOM 2530 C C . TYR A 1 312 ? 20.495 -4.979 -33.577 1.00 95.19 312 TYR A C 1
ATOM 2532 O O . TYR A 1 312 ? 19.791 -5.001 -32.576 1.00 95.19 312 TYR A O 1
ATOM 2540 N N . CYS A 1 313 ? 20.436 -4.005 -34.480 1.00 93.75 313 CYS A N 1
ATOM 2541 C CA . CYS A 1 313 ? 19.410 -2.971 -34.436 1.00 93.75 313 CYS A CA 1
ATOM 2542 C C . CYS A 1 313 ? 18.173 -3.446 -35.199 1.00 93.75 313 CYS A C 1
ATOM 2544 O O . CYS A 1 313 ? 18.303 -3.886 -36.345 1.00 93.75 313 CYS A O 1
ATOM 2546 N N . ASP A 1 314 ? 17.009 -3.405 -34.559 1.00 94.50 314 ASP A N 1
ATOM 2547 C CA . ASP A 1 314 ? 15.741 -3.773 -35.181 1.00 94.50 314 ASP A CA 1
ATOM 2548 C C . ASP A 1 314 ? 15.034 -2.563 -35.829 1.00 94.50 314 ASP A C 1
ATOM 2550 O O . ASP A 1 314 ? 15.539 -1.440 -35.830 1.00 94.50 314 ASP A O 1
ATOM 2554 N N . GLU A 1 315 ? 13.852 -2.796 -36.400 1.00 93.44 315 GLU A N 1
ATOM 2555 C CA . GLU A 1 315 ? 13.039 -1.758 -37.048 1.00 93.44 315 GLU A CA 1
ATOM 2556 C C . GLU A 1 315 ? 12.461 -0.718 -36.075 1.00 93.44 315 GLU A C 1
ATOM 2558 O O . GLU A 1 315 ? 12.131 0.396 -36.481 1.00 93.44 315 GLU A O 1
ATOM 2563 N N . ASN A 1 316 ? 12.369 -1.046 -34.784 1.00 92.75 316 ASN A N 1
ATOM 2564 C CA . ASN A 1 316 ? 11.961 -0.105 -33.745 1.00 92.75 316 ASN A CA 1
ATOM 2565 C C . ASN A 1 316 ? 13.115 0.758 -33.231 1.00 92.75 316 ASN A C 1
ATOM 2567 O O . ASN A 1 316 ? 12.893 1.567 -32.327 1.00 92.75 316 ASN A O 1
ATOM 2571 N N . GLU A 1 317 ? 14.313 0.586 -33.793 1.00 93.88 317 GLU A N 1
ATOM 2572 C CA . GLU A 1 317 ? 15.560 1.192 -33.330 1.00 93.88 317 GLU A CA 1
ATOM 2573 C C . GLU A 1 317 ? 15.932 0.764 -31.902 1.00 93.88 317 GLU A C 1
ATOM 2575 O O . GLU A 1 317 ? 16.574 1.501 -31.151 1.00 93.88 317 GLU A O 1
ATOM 2580 N N . VAL A 1 318 ? 15.556 -0.464 -31.536 1.00 94.56 318 VAL A N 1
ATOM 2581 C CA . VAL A 1 318 ? 15.951 -1.131 -30.300 1.00 94.56 318 VAL A CA 1
ATOM 2582 C C . VAL A 1 318 ? 17.038 -2.156 -30.606 1.00 94.56 318 VAL A C 1
ATOM 2584 O O . VAL A 1 318 ? 16.973 -2.933 -31.560 1.00 94.56 318 VAL A O 1
ATOM 2587 N N . LEU A 1 319 ? 18.064 -2.181 -29.764 1.00 93.19 319 LEU A N 1
ATOM 2588 C CA . LEU A 1 319 ? 19.105 -3.188 -29.822 1.00 93.19 319 LEU A CA 1
ATOM 2589 C C . LEU A 1 319 ? 18.546 -4.517 -29.302 1.00 93.19 319 LEU A C 1
ATOM 2591 O O . LEU A 1 319 ? 18.154 -4.614 -28.139 1.00 93.19 319 LEU A O 1
ATOM 2595 N N . ILE A 1 320 ? 18.535 -5.537 -30.152 1.00 96.50 320 ILE A N 1
ATOM 2596 C CA . ILE A 1 320 ? 18.069 -6.903 -29.883 1.00 96.50 320 ILE A CA 1
ATOM 2597 C C . ILE A 1 320 ? 19.211 -7.916 -30.009 1.00 96.50 320 ILE A C 1
ATOM 2599 O O . ILE A 1 320 ? 20.279 -7.587 -30.519 1.00 96.50 320 ILE A O 1
ATOM 2603 N N . CYS A 1 321 ? 18.982 -9.155 -29.581 1.00 93.19 321 CYS A N 1
ATOM 2604 C CA . CYS A 1 321 ? 19.933 -10.261 -29.718 1.00 93.19 321 CYS A CA 1
ATOM 2605 C C . CYS A 1 321 ? 19.498 -11.240 -30.812 1.00 93.19 321 CYS A C 1
ATOM 2607 O O . CYS A 1 321 ? 18.365 -11.718 -30.768 1.00 93.19 321 CYS A O 1
ATOM 2609 N N . LYS A 1 322 ? 20.372 -11.579 -31.764 1.00 93.94 322 LYS A N 1
ATOM 2610 C CA . LYS A 1 322 ? 20.094 -12.580 -32.811 1.00 93.94 322 LYS A CA 1
ATOM 2611 C C . LYS A 1 322 ? 21.159 -13.6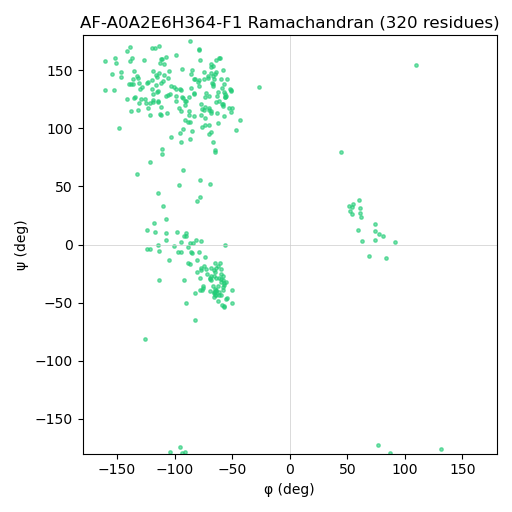58 -32.904 1.00 93.94 322 LYS A C 1
ATOM 2613 O O . LYS A 1 322 ? 22.341 -13.338 -32.653 1.00 93.94 322 LYS A O 1
#

Secondary structure (DSSP, 8-state):
-HHHHHHHHHHHHHHH---PPPPHHHHHHHHHHHHHT-SEEEES-GGG--TT-----STT-EEEEEEEE-SSEEEEEEEEPPPTTTTTT-EEEEEEEEETTS-GGG-TTSPPSEEEEEEEEEEEEE-SS-EEETTTTEEEPTTEEEEEEEETTEEEEEEEEE-TTS-GGG-B-TTT-------PPTT--TTTTSSSTT---------TTS-----TTTT-BGGGTB--EEEEE-TT--EEE---GGG-BTBEEE---B--TT---EEES---TTSBTSBPEE--TT----BTTB--STT-TTEE--TT--EEE-TTS-EEE-

pLDDT: mean 78.0, std 19.0, range [32.41, 98.0]

Sequence (322 aa):
MKSIISLIFLILFLISCKDQEPNLKYLKAYMVKEFSGSHKIIAMDKASFFPQKSIISPQMTWKTLLRIEKQDSTLCLFYRIPHKRLSKGKGILKITKVKSTENCENVLERKPEIKVSKLSHLKLYFTSKRERNLKLKTEFKAFHFYFSVSRQDEKDLVLELPLYNTVTSNLKNPNKLQYKTKNFEKYDEPWRETLAPGMRVYTGDIKLGRPVVIDGDVWLNYAENNYKFCYRVDRSCKILQDFECGTCKRGWYSVVDHACKNGGSKLCGSSRCGERNQPACPRGTGFEEPQNGSYCFRGSKAGICRDGLETYCDENEVLICK

Solvent-accessible surface area (backbone atoms only — not comparable to full-atom values): 18129 Å² total; per-residue (Å²): 113,74,70,58,58,55,50,52,52,52,54,52,55,64,63,65,70,60,82,73,71,59,50,71,69,55,54,50,54,49,50,54,62,60,55,54,46,24,49,30,47,36,55,64,38,48,90,43,46,36,80,91,40,53,56,58,75,66,54,72,35,77,40,58,45,36,41,35,35,32,94,75,28,23,40,28,35,34,39,33,22,30,29,66,75,90,42,68,42,34,16,38,42,34,34,32,76,44,52,55,88,60,61,62,88,80,49,76,87,51,83,51,81,40,58,38,66,53,28,32,70,41,26,34,31,76,34,78,51,72,42,77,37,81,89,76,74,43,75,43,60,48,42,24,40,41,42,33,35,35,35,89,91,52,77,68,46,76,44,81,42,72,50,80,55,39,51,71,90,46,51,57,63,68,78,64,77,77,64,71,77,75,73,77,54,49,66,50,52,66,38,70,75,40,100,51,67,81,67,76,76,80,68,81,85,75,71,89,82,53,86,74,80,70,66,83,59,79,70,41,32,61,63,72,76,34,67,44,75,26,23,33,53,46,78,86,58,46,78,77,38,70,86,48,44,91,70,34,87,53,25,38,29,54,46,35,23,38,60,37,90,89,35,50,28,27,32,37,19,73,80,61,51,15,36,77,50,18,44,15,30,61,69,50,76,88,62,88,78,61,64,91,46,36,39,39,40,72,68,32,76,55,38,41,48,44,91,96,40,45,36,31,47,48,96,85,46,36,19,21,8,82

Radius of gyration: 26.94 Å; Cα contacts (8 Å, |Δi|>4): 655; chains: 1; bounding box: 83×40×72 Å

Mean predicted aligned error: 15.85 Å